Protein AF-A0A1M6VX09-F1 (afdb_monomer)

Radius of gyration: 24.77 Å; Cα contacts (8 Å, |Δi|>4): 286; chains: 1; bounding box: 46×86×41 Å

Sequence (202 aa):
MKVKVIDSNLKDFGLEFKVRRMNYDQVIVRYPEGDGLFTFTTHQVELISEGEVDEILIKYPCLLKIKIHRGVSVFFYKAFLENLHTIMDDEELSDINLLKDVYKEVNKKGLWEKNMILVINEKYPLVINATGIKFRKSNYEFDSKVIEPEEFKELCEFEMKKIKEQIEHKNILLERYELALNEIEEKENEDEGIKSARVNEV

Organism: NCBI:txid1121302

Mean predicted aligned error: 7.39 Å

Foldseek 3Di:
DKKAFCPPVDPRHRHIFDFPDDALFWTWGQDPDDPRIDIDTPVRIDQDDPDDLSVLCNQAVQLSNADDDAQRDSLVSVVVVVVVCVVVVNDDFDHKAWPDWDKDQPDPQQKIWIWTFIDTPVHFTKTWIWIDGGNDSDDIDIDMDGDDPVRSVVVVVVVVVVVVVVVVVVVVVVVVVVVVVVVVVVVVVVVVVVVVVVVVPD

Nearest PDB structures (foldseek):
  4j8t-assembly5_C-3  TM=6.443E-01  e=1.507E+00  Pseudomonas aeruginosa PAO1
  2lnj-assembly1_A  TM=4.599E-01  e=6.110E-01  Synechocystis sp. PCC 6803
  4rth-assembly1_A  TM=4.089E-01  e=4.608E-01  Zea mays
  2eoc-assembly1_A  TM=5.188E-01  e=4.162E+00  Homo sapiens

Solvent-accessible surface area (backbone atoms only — not comparable to full-atom values): 11302 Å² total; per-residue (Å²): 77,36,34,31,29,67,38,78,89,44,95,55,45,73,42,73,36,48,57,72,48,69,48,63,60,36,37,32,26,52,40,97,67,83,95,35,64,46,77,43,47,48,90,38,40,44,80,41,66,73,48,72,70,37,48,51,45,69,75,36,44,50,61,37,70,58,82,80,53,95,46,56,40,76,48,51,57,56,57,49,49,56,54,47,27,66,75,52,74,67,50,83,83,76,43,59,52,76,77,41,82,47,78,44,77,76,46,97,85,36,36,32,41,33,44,34,34,34,28,39,64,89,72,47,41,35,43,35,42,36,36,36,43,52,77,36,74,62,71,71,47,76,55,72,43,82,49,55,71,67,64,46,49,56,52,49,56,52,53,53,50,53,51,51,54,51,50,53,56,50,51,58,52,48,55,52,50,53,51,55,49,51,59,48,53,53,50,52,54,51,54,50,51,57,54,58,56,64,67,76,77,118

Secondary structure (DSSP, 8-state):
-EEEE--TTSTTTT-EEEEEEE-SSEEEEE-SSTTSEEEEEGGGEEEE-SSHHHHHHHH-GGGGGSPPPTT--THHHHHHHHHHHHHTTTPPP--EEEEEEEEEE-STT-EEEEEEEEEETTTEEEEEEEEEETT-SS--EEEEEEPPHHHHHHHHHHHHHHHHHHHHHHHHHHHHHHHHHHHHHHHHHHHHHHHHHHHTT-

Structure (mmCIF, N/CA/C/O backbone):
data_AF-A0A1M6VX09-F1
#
_entry.id   AF-A0A1M6VX09-F1
#
loop_
_atom_site.group_PDB
_atom_site.id
_atom_site.type_symbol
_atom_site.label_atom_id
_atom_site.label_alt_id
_atom_site.label_comp_id
_atom_site.label_asym_id
_atom_site.label_entity_id
_atom_site.label_seq_id
_atom_site.pdbx_PDB_ins_code
_atom_site.Cartn_x
_atom_site.Cartn_y
_atom_site.Cartn_z
_atom_site.occupancy
_atom_site.B_iso_or_equiv
_atom_site.auth_seq_id
_atom_site.auth_comp_id
_atom_site.auth_asym_id
_atom_site.auth_atom_id
_atom_site.pdbx_PDB_model_num
ATOM 1 N N . MET A 1 1 ? -10.594 -3.026 15.231 1.00 92.75 1 MET A N 1
ATOM 2 C CA . MET A 1 1 ? -11.599 -3.169 14.169 1.00 92.75 1 MET A CA 1
ATOM 3 C C . MET A 1 1 ? -12.256 -4.541 14.211 1.00 92.75 1 MET A C 1
ATOM 5 O O . MET A 1 1 ? -11.574 -5.565 14.352 1.00 92.75 1 MET A O 1
ATOM 9 N N . LYS A 1 2 ? -13.572 -4.561 14.002 1.00 94.31 2 LYS A N 1
ATOM 10 C CA . LYS A 1 2 ? -14.359 -5.759 13.685 1.00 94.31 2 LYS A CA 1
ATOM 11 C C . LYS A 1 2 ? -14.915 -5.665 12.269 1.00 94.31 2 LYS A C 1
ATOM 13 O O . LYS A 1 2 ? -14.903 -4.595 11.670 1.00 94.31 2 LYS A O 1
ATOM 18 N N . VAL A 1 3 ? -15.429 -6.776 11.765 1.00 95.06 3 VAL A N 1
ATOM 19 C CA . VAL A 1 3 ? -16.272 -6.785 10.570 1.00 95.06 3 VAL A CA 1
ATOM 20 C C . VAL A 1 3 ? -17.581 -7.479 10.826 1.00 95.06 3 VAL A C 1
ATOM 22 O O . VAL A 1 3 ? -17.614 -8.437 11.594 1.00 95.06 3 VAL A O 1
ATOM 25 N N . LYS A 1 4 ? -18.619 -7.025 10.134 1.00 96.12 4 LYS A N 1
ATOM 26 C CA . LYS A 1 4 ? -19.913 -7.683 10.036 1.00 96.12 4 LYS A CA 1
ATOM 27 C C . LYS A 1 4 ? -20.109 -8.196 8.618 1.00 96.12 4 LYS A C 1
ATOM 29 O O . LYS A 1 4 ? -19.890 -7.454 7.667 1.00 96.12 4 LYS A O 1
ATOM 34 N N . VAL A 1 5 ? -20.518 -9.448 8.460 1.00 95.94 5 VAL A N 1
ATOM 35 C CA . VAL A 1 5 ? -20.814 -10.008 7.134 1.00 95.94 5 VAL A CA 1
ATOM 36 C C . VAL A 1 5 ? -22.158 -9.474 6.645 1.00 95.94 5 VAL A C 1
ATOM 38 O O . VAL A 1 5 ? -23.168 -9.612 7.339 1.00 95.94 5 VAL A O 1
ATOM 41 N N . ILE A 1 6 ? -22.171 -8.871 5.455 1.00 96.81 6 ILE A N 1
ATOM 42 C CA . ILE A 1 6 ? -23.363 -8.247 4.854 1.00 96.81 6 ILE A CA 1
ATOM 43 C C . ILE A 1 6 ? -23.873 -8.980 3.608 1.00 96.81 6 ILE A C 1
ATOM 45 O O . ILE A 1 6 ? -24.986 -8.712 3.163 1.00 96.81 6 ILE A O 1
ATOM 49 N N . ASP A 1 7 ? -23.101 -9.915 3.055 1.00 94.25 7 ASP A N 1
ATOM 50 C CA . ASP A 1 7 ? -23.552 -10.752 1.941 1.00 94.25 7 ASP A CA 1
ATOM 51 C C . ASP A 1 7 ? -24.500 -11.846 2.451 1.00 94.25 7 ASP A C 1
ATOM 53 O O . ASP A 1 7 ? -24.092 -12.764 3.167 1.00 94.25 7 ASP A O 1
ATOM 57 N N . SER A 1 8 ? -25.779 -11.737 2.086 1.00 92.69 8 SER A N 1
ATOM 58 C CA . SER A 1 8 ? -26.839 -12.665 2.496 1.00 92.69 8 SER A CA 1
ATOM 59 C C . SER A 1 8 ? -26.709 -14.062 1.892 1.00 92.69 8 SER A C 1
ATOM 61 O O . SER A 1 8 ? -27.368 -14.986 2.366 1.00 92.69 8 SER A O 1
ATOM 63 N N . ASN A 1 9 ? -25.854 -14.239 0.881 1.00 93.94 9 ASN A N 1
ATOM 64 C CA . ASN A 1 9 ? -25.567 -15.549 0.299 1.00 93.94 9 ASN A CA 1
ATOM 65 C C . ASN A 1 9 ? -24.534 -16.341 1.115 1.00 93.94 9 ASN A C 1
ATOM 67 O O . ASN A 1 9 ? -24.336 -17.531 0.868 1.00 93.94 9 ASN A O 1
ATOM 71 N N . LEU A 1 10 ? -23.862 -15.702 2.078 1.00 90.62 10 LEU A N 1
ATOM 72 C CA . LEU A 1 10 ? -22.886 -16.358 2.939 1.00 90.62 10 LEU A CA 1
ATOM 73 C C . LEU A 1 10 ? -23.559 -16.943 4.181 1.00 90.62 10 LEU A C 1
ATOM 75 O O . LEU A 1 10 ? -24.427 -16.327 4.797 1.00 90.62 10 LEU A O 1
ATOM 79 N N . LYS A 1 11 ? -23.087 -18.121 4.606 1.00 89.19 11 LYS A N 1
ATOM 80 C CA . LYS A 1 11 ? -23.536 -18.787 5.843 1.00 89.19 11 LYS A CA 1
ATOM 81 C C . LYS A 1 11 ? -23.395 -17.885 7.074 1.00 89.19 11 LYS A C 1
ATOM 83 O O . LYS A 1 11 ? -24.170 -17.995 8.018 1.00 89.19 11 LYS A O 1
ATOM 88 N N . ASP A 1 12 ? -22.405 -17.004 7.044 1.00 90.69 12 ASP A N 1
ATOM 89 C CA . ASP A 1 12 ? -22.043 -16.122 8.146 1.00 90.69 12 ASP A CA 1
ATOM 90 C C . ASP A 1 12 ? -22.786 -14.780 8.133 1.00 90.69 12 ASP A C 1
ATOM 92 O O . ASP A 1 12 ? -22.411 -13.880 8.882 1.00 90.69 12 ASP A O 1
ATOM 96 N N . PHE A 1 13 ? -23.815 -14.616 7.292 1.00 94.19 13 PHE A N 1
ATOM 97 C CA . PHE A 1 13 ? -24.570 -13.369 7.176 1.00 94.19 13 PHE A CA 1
ATOM 98 C C . PHE A 1 13 ? -25.025 -12.830 8.541 1.00 94.19 13 PHE A C 1
ATOM 100 O O . PHE A 1 13 ? -25.645 -13.528 9.345 1.00 94.19 13 PHE A O 1
ATOM 107 N N . GLY A 1 14 ? -24.715 -11.558 8.796 1.00 93.12 14 GLY A N 1
ATOM 108 C CA . GLY A 1 14 ? -25.036 -10.861 10.038 1.00 93.12 14 GLY A CA 1
ATOM 109 C C . GLY A 1 14 ? -24.087 -11.141 11.207 1.00 93.12 14 GLY A C 1
ATOM 110 O O . GLY A 1 14 ? -24.182 -10.434 12.211 1.00 93.12 14 GLY A O 1
ATOM 111 N N . LEU A 1 15 ? -23.169 -12.109 11.098 1.00 93.75 15 LEU A N 1
ATOM 112 C CA . LEU A 1 15 ? -22.182 -12.392 12.139 1.00 93.75 15 LEU A CA 1
ATOM 113 C C . LEU A 1 15 ? -21.055 -11.358 12.146 1.00 93.75 15 LEU A C 1
ATOM 115 O O . LEU A 1 15 ? -20.668 -10.812 11.109 1.00 93.75 15 LEU A O 1
ATOM 119 N N . GLU A 1 16 ? -20.505 -11.131 13.339 1.00 94.94 16 GLU A N 1
ATOM 120 C CA . GLU A 1 16 ? -19.363 -10.252 13.557 1.00 94.94 16 GLU A CA 1
ATOM 121 C C . GLU A 1 16 ? -18.099 -11.038 13.893 1.00 94.94 16 GLU A C 1
ATOM 123 O O . GLU A 1 16 ? -18.106 -11.941 14.732 1.00 94.94 16 GLU A O 1
ATOM 128 N N . PHE A 1 17 ? -16.978 -10.621 13.311 1.00 93.62 17 PHE A N 1
ATOM 129 C CA . PHE A 1 17 ? -15.680 -11.220 13.576 1.00 93.62 17 PHE A CA 1
ATOM 130 C C . PHE A 1 17 ? -14.612 -10.167 13.840 1.00 93.62 17 PHE A C 1
ATOM 132 O O . PHE A 1 17 ? -14.641 -9.047 13.328 1.00 93.62 17 PHE A O 1
ATOM 139 N N . LYS A 1 18 ? -13.605 -10.547 14.629 1.00 92.56 18 LYS A N 1
ATOM 140 C CA . LYS A 1 18 ? -12.442 -9.694 14.866 1.00 92.56 18 LYS A CA 1
ATOM 141 C C . LYS A 1 18 ? -11.490 -9.755 13.674 1.00 92.56 18 LYS A C 1
ATOM 143 O O . LYS A 1 18 ? -11.037 -10.843 13.301 1.00 92.56 18 LYS A O 1
ATOM 148 N N . VAL A 1 19 ? -11.126 -8.588 13.141 1.00 92.06 19 VAL A N 1
ATOM 149 C CA . VAL A 1 19 ? -10.139 -8.482 12.061 1.00 92.06 19 VAL A CA 1
ATOM 150 C C . VAL A 1 19 ? -8.780 -8.929 12.573 1.00 92.06 19 VAL A C 1
ATOM 152 O O . VAL A 1 19 ? -8.287 -8.462 13.604 1.00 92.06 19 VAL A O 1
ATOM 155 N N . ARG A 1 20 ? -8.152 -9.846 11.838 1.00 89.88 20 ARG A N 1
ATOM 156 C CA . ARG A 1 20 ? -6.775 -10.266 12.086 1.00 89.88 20 ARG A CA 1
ATOM 157 C C . ARG A 1 20 ? -5.798 -9.544 11.171 1.00 89.88 20 ARG A C 1
ATOM 159 O O . ARG A 1 20 ? -4.725 -9.160 11.640 1.00 89.88 20 ARG A O 1
ATOM 166 N N . ARG A 1 21 ? -6.147 -9.411 9.891 1.00 88.31 21 ARG A N 1
ATOM 167 C CA . ARG A 1 21 ? -5.407 -8.680 8.855 1.00 88.31 21 ARG A CA 1
ATOM 168 C C . ARG A 1 21 ? -6.395 -8.166 7.818 1.00 88.31 21 ARG A C 1
ATOM 170 O O . ARG A 1 21 ? -7.457 -8.751 7.652 1.00 88.31 21 ARG A O 1
ATOM 177 N N . MET A 1 22 ? -6.009 -7.129 7.098 1.00 90.94 22 MET A N 1
ATOM 178 C CA . MET A 1 22 ? -6.729 -6.679 5.918 1.00 90.94 22 MET A CA 1
ATOM 179 C C . MET A 1 22 ? -5.745 -6.071 4.927 1.00 90.94 22 MET A C 1
ATOM 181 O O . MET A 1 22 ? -4.662 -5.623 5.315 1.00 90.94 22 MET A O 1
ATOM 185 N N . ASN A 1 23 ? -6.129 -6.081 3.666 1.00 89.88 23 ASN A N 1
ATOM 186 C CA . ASN A 1 23 ? -5.544 -5.296 2.591 1.00 89.88 23 ASN A CA 1
ATOM 187 C C . ASN A 1 23 ? -6.702 -4.590 1.860 1.00 89.88 23 ASN A C 1
ATOM 189 O O . ASN A 1 23 ? -7.810 -4.507 2.389 1.00 89.88 23 ASN A O 1
ATOM 193 N N . TYR A 1 24 ? -6.437 -4.031 0.683 1.00 91.94 24 TYR A N 1
ATOM 194 C CA . TYR A 1 24 ? -7.426 -3.246 -0.054 1.00 91.94 24 TYR A CA 1
ATOM 195 C C . TYR A 1 24 ? -8.670 -4.047 -0.484 1.00 91.94 24 TYR A C 1
ATOM 197 O O . TYR A 1 24 ? -9.775 -3.511 -0.503 1.00 91.94 24 TYR A O 1
ATOM 205 N N . ASP A 1 25 ? -8.505 -5.327 -0.815 1.00 93.25 25 ASP A N 1
ATOM 206 C CA . ASP A 1 25 ? -9.528 -6.176 -1.431 1.00 93.25 25 ASP A CA 1
ATOM 207 C C . ASP A 1 25 ? -10.079 -7.264 -0.497 1.00 93.25 25 ASP A C 1
ATOM 209 O O . ASP A 1 25 ? -11.161 -7.806 -0.734 1.00 93.25 25 ASP A O 1
ATOM 213 N N . GLN A 1 26 ? -9.365 -7.585 0.583 1.00 94.31 26 GLN A N 1
ATOM 214 C CA . GLN A 1 26 ? -9.671 -8.707 1.462 1.00 94.31 26 GLN A CA 1
ATOM 215 C C . GLN A 1 26 ? -9.561 -8.355 2.947 1.00 94.31 26 GLN A C 1
ATOM 217 O O . GLN A 1 26 ? -8.682 -7.620 3.410 1.00 94.31 26 GLN A O 1
ATOM 222 N N . VAL A 1 27 ? -10.425 -8.992 3.735 1.00 93.38 27 VAL A N 1
ATOM 223 C CA . VAL A 1 27 ? -10.390 -8.972 5.194 1.00 93.38 27 VAL A CA 1
ATOM 224 C C . VAL A 1 27 ? -10.247 -10.392 5.714 1.00 93.38 27 VAL A C 1
ATOM 226 O O . VAL A 1 27 ? -11.066 -11.264 5.443 1.00 93.38 27 VAL A O 1
ATOM 229 N N . ILE A 1 28 ? -9.210 -10.61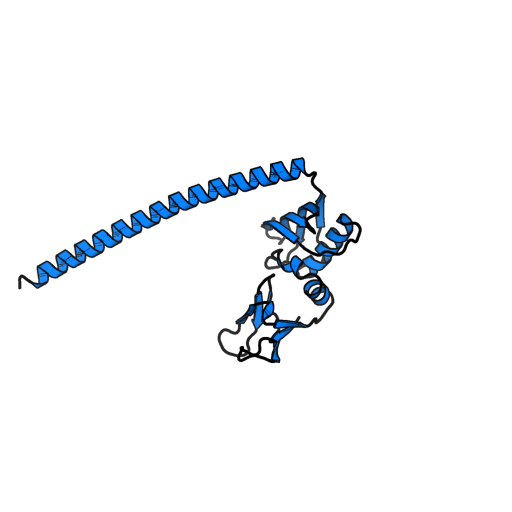3 6.515 1.00 92.19 28 ILE A N 1
ATOM 230 C CA . ILE A 1 28 ? -8.935 -11.890 7.161 1.00 92.19 28 ILE A CA 1
ATOM 231 C C . ILE A 1 28 ? -9.358 -11.782 8.618 1.00 92.19 28 ILE A C 1
ATOM 233 O O . ILE A 1 28 ? -8.808 -10.982 9.385 1.00 92.19 28 ILE A O 1
ATOM 237 N N . VAL A 1 29 ? -10.300 -12.622 9.020 1.00 92.81 29 VAL A N 1
ATOM 238 C CA . VAL A 1 29 ? -10.850 -12.655 10.374 1.00 92.81 29 VAL A CA 1
ATOM 239 C C . VAL A 1 29 ? -10.370 -13.877 11.138 1.00 92.81 29 VAL A C 1
ATOM 241 O O . VAL A 1 29 ? -9.945 -14.868 10.546 1.00 92.81 29 VAL A O 1
ATOM 244 N N . ARG A 1 30 ? -10.445 -13.822 12.472 1.00 85.00 30 ARG A N 1
ATOM 245 C CA . ARG A 1 30 ? -10.315 -15.030 13.293 1.00 85.00 30 ARG A CA 1
ATOM 246 C C . ARG A 1 30 ? -11.665 -15.741 13.347 1.00 85.00 30 ARG A C 1
ATOM 248 O O . ARG A 1 30 ? -12.601 -15.197 13.929 1.00 85.00 30 ARG A O 1
ATOM 255 N N . TYR A 1 31 ? -11.732 -16.935 12.772 1.00 83.38 31 TYR A N 1
ATOM 256 C CA . TYR A 1 31 ? -12.933 -17.763 12.786 1.00 83.38 31 TYR A CA 1
ATOM 257 C C . TYR A 1 31 ? -12.935 -18.678 14.030 1.00 83.38 31 TYR A C 1
ATOM 259 O O . TYR A 1 31 ? -11.858 -19.133 14.427 1.00 83.38 31 TYR A O 1
ATOM 267 N N . PRO A 1 32 ? -14.082 -18.914 14.694 1.00 72.81 32 PRO A N 1
ATOM 268 C CA . PRO A 1 32 ? -14.126 -19.692 15.938 1.00 72.81 32 PRO A CA 1
ATOM 269 C C . PRO A 1 32 ? -13.838 -21.192 15.768 1.00 72.81 32 PRO A C 1
ATOM 271 O O . PRO A 1 32 ? -13.356 -21.818 16.709 1.00 72.81 32 PRO A O 1
ATOM 274 N N . GLU A 1 33 ? -14.121 -21.762 14.593 1.00 69.31 33 GLU A N 1
ATOM 275 C CA . GLU A 1 33 ? -14.019 -23.202 14.308 1.00 69.31 33 GLU A CA 1
ATOM 276 C C . GLU A 1 33 ? -12.955 -23.502 13.226 1.00 69.31 33 GLU A C 1
ATOM 278 O O . GLU A 1 33 ? -12.789 -22.730 12.281 1.00 69.31 33 GLU A O 1
ATOM 283 N N . GLY A 1 34 ? -12.235 -24.628 13.343 1.00 65.00 34 GLY A N 1
ATOM 284 C CA . GLY A 1 34 ? -11.248 -25.099 12.349 1.00 65.00 34 GLY A CA 1
ATOM 285 C C . GLY A 1 34 ? -9.898 -24.364 12.366 1.00 65.00 34 GLY A C 1
ATOM 286 O O . GLY A 1 34 ? -9.432 -23.943 13.425 1.00 65.00 34 GLY A O 1
ATOM 287 N N . ASP A 1 35 ? -9.272 -24.190 11.192 1.00 62.44 35 ASP A N 1
ATOM 288 C CA . ASP A 1 35 ? -7.944 -23.558 10.995 1.00 62.44 35 ASP A CA 1
ATOM 289 C C . ASP A 1 35 ? -7.858 -22.099 11.502 1.00 62.44 35 ASP A C 1
ATOM 291 O O . ASP A 1 35 ? -6.794 -21.470 11.508 1.00 62.44 35 ASP A O 1
ATOM 295 N N . GLY A 1 36 ? -8.982 -21.548 11.966 1.00 78.94 36 GLY A N 1
ATOM 296 C CA . GLY A 1 36 ? -9.044 -20.344 12.783 1.00 78.94 36 GLY A CA 1
ATOM 297 C C . GLY A 1 36 ? -8.921 -19.038 12.006 1.00 78.94 36 GLY A C 1
ATOM 298 O O . GLY A 1 36 ? -8.937 -17.971 12.625 1.00 78.94 36 GLY A O 1
ATOM 299 N N . LEU A 1 37 ? -8.807 -19.084 10.674 1.00 86.81 37 LEU A N 1
ATOM 300 C CA . LEU A 1 37 ? -8.772 -17.918 9.792 1.00 86.81 37 LEU A CA 1
ATOM 301 C C . LEU A 1 37 ? -9.734 -18.099 8.618 1.00 86.81 37 LEU A C 1
ATOM 303 O O . LEU A 1 37 ? -9.741 -19.145 7.979 1.00 86.81 37 LEU A O 1
ATOM 307 N N . PHE A 1 38 ? -10.499 -17.054 8.317 1.00 89.88 38 PHE A N 1
ATOM 308 C CA . PHE A 1 38 ? -11.361 -16.995 7.138 1.00 89.88 38 PHE A CA 1
ATOM 309 C C . PHE A 1 38 ? -11.145 -15.666 6.415 1.00 89.88 38 PHE A C 1
ATOM 311 O O . PHE A 1 38 ? -10.888 -14.648 7.065 1.00 89.88 38 PHE A O 1
ATOM 318 N N . THR A 1 39 ? -11.234 -15.679 5.087 1.00 92.94 39 THR A N 1
ATOM 319 C CA . THR A 1 39 ? -11.024 -14.500 4.241 1.00 92.94 39 THR A CA 1
ATOM 320 C C . THR A 1 39 ? -12.334 -14.110 3.575 1.00 92.94 39 THR A C 1
ATOM 322 O O . THR A 1 39 ? -12.912 -14.902 2.838 1.00 92.94 39 THR A O 1
ATOM 325 N N . PHE A 1 40 ? -12.768 -12.876 3.802 1.00 93.81 40 PHE A N 1
ATOM 326 C CA . PHE A 1 40 ? -13.856 -12.238 3.069 1.00 93.81 40 PHE A CA 1
ATOM 327 C C . PHE A 1 40 ? -13.285 -11.227 2.078 1.00 93.81 40 PHE A C 1
ATOM 329 O O . PHE A 1 40 ? -12.238 -10.631 2.337 1.00 93.81 40 PHE A O 1
ATOM 336 N N . THR A 1 41 ? -13.982 -10.986 0.972 1.00 94.50 41 THR A N 1
ATOM 337 C CA . THR A 1 41 ? -13.718 -9.786 0.162 1.00 94.50 41 THR A CA 1
ATOM 338 C C . THR A 1 41 ? -14.290 -8.553 0.861 1.00 94.50 41 THR A C 1
ATOM 340 O O . THR A 1 41 ? -15.258 -8.658 1.619 1.00 94.50 41 THR A O 1
ATOM 343 N N . THR A 1 42 ? -13.720 -7.372 0.623 1.00 91.25 42 THR A N 1
ATOM 344 C CA . THR A 1 42 ? -14.185 -6.124 1.258 1.00 91.25 42 THR A CA 1
ATOM 345 C C . THR A 1 42 ? -15.632 -5.773 0.913 1.00 91.25 42 THR A C 1
ATOM 347 O O . THR A 1 42 ? -16.312 -5.171 1.732 1.00 91.25 42 THR A O 1
ATOM 350 N N . HIS A 1 43 ? -16.148 -6.213 -0.238 1.00 93.19 43 HIS A N 1
ATOM 351 C CA . HIS A 1 43 ? -17.551 -6.013 -0.626 1.00 93.19 43 HIS A CA 1
ATOM 352 C C . HIS A 1 43 ? -18.548 -6.896 0.141 1.00 93.19 43 HIS A C 1
ATOM 354 O O . HIS A 1 43 ? -19.742 -6.611 0.143 1.00 93.19 43 HIS A O 1
ATOM 360 N N . GLN A 1 44 ? -18.080 -7.968 0.782 1.00 94.38 44 GLN A N 1
ATOM 361 C CA . GLN A 1 44 ? -18.928 -8.905 1.529 1.00 94.38 44 GLN A CA 1
ATOM 362 C C . GLN A 1 44 ? -19.095 -8.520 2.998 1.00 94.38 44 GLN A C 1
ATOM 364 O O . GLN A 1 44 ? -19.850 -9.172 3.728 1.00 94.38 44 GLN A O 1
ATOM 369 N N . VAL A 1 45 ? -18.380 -7.490 3.453 1.00 95.12 45 VAL A N 1
ATOM 370 C CA . VAL A 1 45 ? -18.310 -7.114 4.861 1.00 95.12 45 VAL A CA 1
ATOM 371 C C . VAL A 1 45 ? -18.442 -5.611 5.066 1.00 95.12 45 VAL A C 1
ATOM 373 O O . VAL A 1 45 ? -18.011 -4.807 4.250 1.00 95.12 45 VAL A O 1
ATOM 376 N N . GLU A 1 46 ? -18.992 -5.235 6.210 1.00 95.44 46 GLU A N 1
ATOM 377 C CA . GLU A 1 46 ? -18.986 -3.876 6.736 1.00 95.44 46 GLU A CA 1
ATOM 378 C C . GLU A 1 46 ? -17.945 -3.781 7.858 1.00 95.44 46 GLU A C 1
ATOM 380 O O . GLU A 1 46 ? -17.905 -4.622 8.761 1.00 95.44 46 GLU A O 1
ATOM 385 N N . LEU A 1 47 ? -17.073 -2.773 7.795 1.00 95.12 47 LEU A N 1
ATOM 386 C CA . LEU A 1 47 ? -16.032 -2.539 8.794 1.00 95.12 47 LEU A CA 1
ATOM 387 C C . LEU A 1 47 ? -16.592 -1.731 9.970 1.00 95.12 47 LEU A C 1
ATOM 389 O O . LEU A 1 47 ? -17.186 -0.674 9.781 1.00 95.12 47 LEU A O 1
ATOM 393 N N . ILE A 1 48 ? -16.336 -2.192 11.193 1.00 95.31 48 ILE A N 1
ATOM 394 C CA . ILE A 1 48 ? -16.758 -1.524 12.428 1.00 95.31 48 ILE A CA 1
ATOM 395 C C . ILE A 1 48 ? -15.511 -1.050 13.177 1.00 95.31 48 ILE A C 1
ATOM 397 O O . ILE A 1 48 ? -14.660 -1.855 13.586 1.00 95.31 48 ILE A O 1
ATOM 401 N N . SER A 1 49 ? -15.410 0.268 13.353 1.00 95.31 49 SER A N 1
ATOM 402 C CA . SER A 1 49 ? -14.310 0.913 14.071 1.00 95.31 49 SER A CA 1
ATOM 403 C C . SER A 1 49 ? -14.281 0.518 15.549 1.00 95.31 49 SER A C 1
ATOM 405 O O . SER A 1 49 ? -15.314 0.462 16.213 1.00 95.31 49 SER A O 1
ATOM 407 N N . GLU A 1 50 ? -13.081 0.274 16.080 1.00 93.12 50 GLU A N 1
ATOM 408 C CA . GLU A 1 50 ? -12.821 0.179 17.521 1.00 93.12 50 GLU A CA 1
ATOM 409 C C . GLU A 1 50 ? -11.821 1.260 17.993 1.00 93.12 50 GLU A C 1
ATOM 411 O O . GLU A 1 50 ? -11.314 1.186 19.114 1.00 93.12 50 GLU A O 1
ATOM 416 N N . GLY A 1 51 ? -11.507 2.255 17.153 1.00 92.75 51 GLY A N 1
ATOM 417 C CA . GLY A 1 51 ? -10.614 3.363 17.496 1.00 92.75 51 GLY A CA 1
ATOM 418 C C . GLY A 1 51 ? -10.222 4.243 16.307 1.00 92.75 51 GLY A C 1
ATOM 419 O O . GLY A 1 51 ? -10.495 3.921 15.159 1.00 92.75 51 GLY A O 1
ATOM 420 N N . GLU A 1 52 ? -9.507 5.333 16.583 1.00 92.94 52 GLU A N 1
ATOM 421 C CA . GLU A 1 52 ? -9.178 6.383 15.601 1.00 92.94 52 GLU A CA 1
ATOM 422 C C . GLU A 1 52 ? -8.518 5.860 14.311 1.00 92.94 52 GLU A C 1
ATOM 424 O O . GLU A 1 52 ? -8.885 6.252 13.208 1.00 92.94 52 GLU A O 1
ATOM 429 N N . VAL A 1 53 ? -7.550 4.942 14.419 1.00 93.19 53 VAL A N 1
ATOM 430 C CA . VAL A 1 53 ? -6.881 4.403 13.221 1.00 93.19 53 VAL A CA 1
ATOM 431 C C . VAL A 1 53 ? -7.844 3.570 12.372 1.00 93.19 53 VAL A C 1
ATOM 433 O O . VAL A 1 53 ? -7.722 3.552 11.151 1.00 93.19 53 VAL A O 1
ATOM 436 N N . ASP A 1 54 ? -8.816 2.907 12.999 1.00 94.81 54 ASP A N 1
ATOM 437 C CA . ASP A 1 54 ? -9.834 2.161 12.267 1.00 94.81 54 ASP A CA 1
ATOM 438 C C . ASP A 1 54 ? -10.753 3.124 11.499 1.00 94.81 54 ASP A C 1
ATOM 440 O O . ASP A 1 54 ? -11.068 2.856 10.345 1.00 94.81 54 ASP A O 1
ATOM 444 N N . GLU A 1 55 ? -11.124 4.263 12.093 1.00 95.94 55 GLU A N 1
ATOM 445 C CA . GLU A 1 55 ? -11.917 5.311 11.427 1.00 95.94 55 GLU A CA 1
ATOM 446 C C . GLU A 1 55 ? -11.198 5.858 10.192 1.00 95.94 55 GLU A C 1
ATOM 448 O O . GLU A 1 55 ? -11.807 5.981 9.130 1.00 95.94 55 GLU A O 1
ATOM 453 N N . ILE A 1 56 ? -9.889 6.106 10.305 1.00 96.00 56 ILE A N 1
ATOM 454 C CA . ILE A 1 56 ? -9.047 6.528 9.179 1.00 96.00 56 ILE A CA 1
ATOM 455 C C . ILE A 1 56 ? -9.078 5.487 8.059 1.00 96.00 56 ILE A C 1
ATOM 457 O O . ILE A 1 56 ? -9.255 5.844 6.900 1.00 96.00 56 ILE A O 1
ATOM 461 N N . LEU A 1 57 ? -8.924 4.203 8.385 1.00 95.12 57 LEU A N 1
ATOM 462 C CA . LEU A 1 57 ? -8.897 3.133 7.385 1.00 95.12 57 LEU A CA 1
ATOM 463 C C . LEU A 1 57 ? -10.253 2.886 6.724 1.00 95.12 57 LEU A C 1
ATOM 465 O O . LEU A 1 57 ? -10.298 2.527 5.551 1.00 95.12 57 LEU A O 1
ATOM 469 N N . ILE A 1 58 ? -11.344 3.080 7.465 1.00 94.56 58 ILE A N 1
ATOM 470 C CA . ILE A 1 58 ? -12.706 2.998 6.931 1.00 94.56 58 ILE A CA 1
ATOM 471 C C . ILE A 1 58 ? -12.980 4.186 6.007 1.00 94.56 58 ILE A C 1
ATOM 473 O O . ILE A 1 58 ? -13.556 4.000 4.938 1.00 94.56 58 ILE A O 1
ATOM 477 N N . LYS A 1 59 ? -12.545 5.393 6.394 1.00 95.81 59 LYS A N 1
ATOM 478 C CA . LYS A 1 59 ? -12.718 6.609 5.590 1.00 95.81 59 LYS A CA 1
ATOM 479 C C . LYS A 1 59 ? -11.842 6.603 4.333 1.00 95.81 59 LYS A C 1
ATOM 481 O O . LYS A 1 59 ? -12.306 6.995 3.268 1.00 95.81 59 LYS A O 1
ATOM 486 N N . TYR A 1 60 ? -10.601 6.135 4.449 1.00 96.19 60 TYR A N 1
ATOM 487 C CA . TYR A 1 60 ? -9.593 6.152 3.388 1.00 96.19 60 TYR A CA 1
ATOM 488 C C . TYR A 1 60 ? -9.078 4.737 3.086 1.00 96.19 60 TYR A C 1
ATOM 490 O O . TYR A 1 60 ? -7.906 4.425 3.335 1.00 96.19 60 TYR A O 1
ATOM 498 N N . PRO A 1 61 ? -9.920 3.853 2.519 1.00 94.12 61 PRO A N 1
ATOM 499 C CA . PRO A 1 61 ? -9.538 2.469 2.254 1.00 94.12 61 PRO A CA 1
ATOM 500 C C . PRO A 1 61 ? -8.375 2.361 1.261 1.00 94.12 61 PRO A C 1
ATOM 502 O O . PRO A 1 61 ? -7.614 1.398 1.317 1.00 94.12 61 PRO A O 1
ATOM 505 N N . CYS A 1 62 ? -8.169 3.360 0.393 1.00 95.38 62 CYS A N 1
ATOM 506 C CA . CYS A 1 62 ? -7.036 3.427 -0.536 1.00 95.38 62 CYS A CA 1
ATOM 507 C C . CYS A 1 62 ? -5.663 3.351 0.161 1.00 95.38 62 CYS A C 1
ATOM 509 O O . CYS A 1 62 ? -4.717 2.840 -0.438 1.00 95.38 62 CYS A O 1
ATOM 511 N N . LEU A 1 63 ? -5.554 3.735 1.442 1.00 96.69 63 LEU A N 1
ATOM 512 C CA . LEU A 1 63 ? -4.339 3.550 2.246 1.00 96.69 63 LEU A CA 1
ATOM 513 C C . LEU A 1 63 ? -3.924 2.073 2.338 1.00 96.69 63 LEU A C 1
ATOM 515 O O . LEU A 1 63 ? -2.733 1.762 2.343 1.00 96.69 63 LEU A O 1
ATOM 519 N N . LEU A 1 64 ? -4.888 1.145 2.335 1.00 95.00 64 LEU A N 1
ATOM 520 C CA . LEU A 1 64 ? -4.640 -0.298 2.413 1.00 95.00 64 LEU A CA 1
ATOM 521 C C . LEU A 1 64 ? -3.974 -0.878 1.156 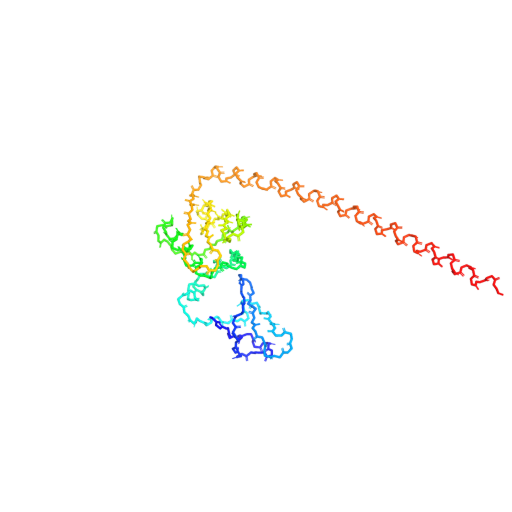1.00 95.00 64 LEU A C 1
ATOM 523 O O . LEU A 1 64 ? -3.515 -2.023 1.194 1.00 95.00 64 LEU A O 1
ATOM 527 N N . LYS A 1 65 ? -3.868 -0.104 0.063 1.00 95.44 65 LYS A N 1
ATOM 528 C CA . LYS A 1 65 ? -3.027 -0.457 -1.094 1.00 95.44 65 LYS A CA 1
ATOM 529 C C . LYS A 1 65 ? -1.546 -0.523 -0.704 1.00 95.44 65 LYS A C 1
ATOM 531 O O . LYS A 1 65 ? -0.790 -1.300 -1.281 1.00 95.44 65 LYS A O 1
ATOM 536 N N . ILE A 1 66 ? -1.130 0.247 0.305 1.00 95.56 66 ILE A N 1
ATOM 537 C CA . ILE A 1 66 ? 0.242 0.255 0.818 1.00 95.56 66 ILE A CA 1
ATOM 538 C C . ILE A 1 66 ? 0.418 -0.875 1.827 1.00 95.56 66 ILE A C 1
ATOM 540 O O . ILE A 1 66 ? -0.254 -0.930 2.859 1.00 95.56 66 ILE A O 1
ATOM 544 N N . LYS A 1 67 ? 1.385 -1.762 1.582 1.00 92.81 67 LYS A N 1
ATOM 545 C CA . LYS A 1 67 ? 1.596 -2.939 2.426 1.00 92.81 67 LYS A CA 1
ATOM 546 C C . LYS A 1 67 ? 2.353 -2.602 3.711 1.00 92.81 67 LYS A C 1
ATOM 548 O O . LYS A 1 67 ? 3.541 -2.252 3.688 1.00 92.81 67 LYS A O 1
ATOM 553 N N . ILE A 1 68 ? 1.719 -2.838 4.857 1.00 91.12 68 ILE A N 1
ATOM 554 C CA . ILE A 1 68 ? 2.397 -2.833 6.159 1.00 91.12 68 ILE A CA 1
ATOM 555 C C . ILE A 1 68 ? 3.138 -4.157 6.368 1.00 91.12 68 ILE A C 1
ATOM 557 O O . ILE A 1 68 ? 2.567 -5.248 6.320 1.00 91.12 68 ILE A O 1
ATOM 561 N N . HIS A 1 69 ? 4.443 -4.061 6.620 1.00 91.50 69 HIS A N 1
ATOM 562 C CA . HIS A 1 69 ? 5.292 -5.216 6.897 1.00 91.50 69 HIS A CA 1
ATOM 563 C C . HIS A 1 69 ? 5.221 -5.617 8.373 1.00 91.50 69 HIS A C 1
ATOM 565 O O . HIS A 1 69 ? 4.917 -4.811 9.253 1.00 91.50 69 HIS A O 1
ATOM 571 N N . ARG A 1 70 ? 5.518 -6.889 8.673 1.00 88.50 70 ARG A N 1
ATOM 572 C CA . ARG A 1 70 ? 5.471 -7.404 10.048 1.00 88.50 70 ARG A CA 1
ATOM 573 C C . ARG A 1 70 ? 6.364 -6.568 10.969 1.00 88.50 70 ARG A C 1
ATOM 575 O O . ARG A 1 70 ? 7.567 -6.454 10.750 1.00 88.50 70 ARG A O 1
ATOM 582 N N . GLY A 1 71 ? 5.767 -6.070 12.047 1.00 88.38 71 GLY A N 1
ATOM 583 C CA . GLY A 1 71 ? 6.438 -5.223 13.029 1.00 88.38 71 GLY A CA 1
ATOM 584 C C . GLY A 1 71 ? 6.250 -3.729 12.779 1.00 88.38 71 GLY A C 1
ATOM 585 O O . GLY A 1 71 ? 6.524 -2.956 13.684 1.00 88.38 71 GLY A O 1
ATOM 586 N N . VAL A 1 72 ? 5.728 -3.303 11.632 1.00 92.56 72 VAL A N 1
ATOM 587 C CA . VAL A 1 72 ? 5.269 -1.921 11.443 1.00 92.56 72 VAL A CA 1
ATOM 588 C C . VAL A 1 72 ? 3.856 -1.792 12.027 1.00 92.56 72 VAL A C 1
ATOM 590 O O . VAL A 1 72 ? 3.027 -2.688 11.860 1.00 92.56 72 VAL A O 1
ATOM 593 N N . SER A 1 73 ? 3.602 -0.727 12.790 1.00 92.50 73 SER A N 1
ATOM 594 C CA . SER A 1 73 ? 2.301 -0.499 13.430 1.00 92.50 73 SER A CA 1
ATOM 595 C C . SER A 1 73 ? 1.285 0.029 12.421 1.00 92.50 73 SER A C 1
ATOM 597 O O . SER A 1 73 ? 1.649 0.770 11.515 1.00 92.50 73 SER A O 1
ATOM 599 N N . VAL A 1 74 ? -0.001 -0.256 12.639 1.00 91.81 74 VAL A N 1
ATOM 600 C CA . VAL A 1 74 ? -1.107 0.316 11.845 1.00 91.81 74 VAL A CA 1
ATOM 601 C C . VAL A 1 74 ? -1.160 1.850 11.926 1.00 91.81 74 VAL A C 1
ATOM 603 O O . VAL A 1 74 ? -1.604 2.507 10.993 1.00 91.81 74 VAL A O 1
ATOM 606 N N . PHE A 1 75 ? -0.603 2.428 12.997 1.00 94.38 75 PHE A N 1
ATOM 607 C CA . PHE A 1 75 ? -0.415 3.875 13.156 1.00 94.38 75 PHE A CA 1
ATOM 608 C C . PHE A 1 75 ? 0.455 4.508 12.058 1.00 94.38 75 PHE A C 1
ATOM 610 O O . PHE A 1 75 ? 0.406 5.722 11.886 1.00 94.38 75 PHE A O 1
ATOM 617 N N . PHE A 1 76 ? 1.205 3.707 11.292 1.00 96.06 76 PHE A N 1
ATOM 618 C CA . PHE A 1 76 ? 1.871 4.170 10.077 1.00 96.06 76 PHE A CA 1
ATOM 619 C C . PHE A 1 76 ? 0.894 4.865 9.124 1.00 96.06 76 PHE A C 1
ATOM 621 O O . PHE A 1 76 ? 1.228 5.917 8.601 1.00 96.06 76 PHE A O 1
ATOM 628 N N . TYR A 1 77 ? -0.319 4.331 8.941 1.00 96.31 77 TYR A N 1
ATOM 629 C CA . TYR A 1 77 ? -1.302 4.925 8.032 1.00 96.31 77 TYR A CA 1
ATOM 630 C C . TYR A 1 77 ? -1.764 6.308 8.476 1.00 96.31 77 TYR A C 1
ATOM 632 O O . TYR A 1 77 ? -1.945 7.177 7.634 1.00 96.31 77 TYR A O 1
ATOM 640 N N . LYS A 1 78 ? -1.897 6.526 9.789 1.00 96.00 78 LYS A N 1
ATOM 641 C CA . LYS A 1 78 ? -2.213 7.847 10.336 1.00 96.00 78 LYS A CA 1
ATOM 642 C C . LYS A 1 78 ? -1.098 8.846 10.015 1.00 96.00 78 LYS A C 1
ATOM 644 O O . LYS A 1 78 ? -1.364 9.873 9.410 1.00 96.00 78 LYS A O 1
ATOM 649 N N . ALA A 1 79 ? 0.147 8.502 10.346 1.00 96.44 79 ALA A N 1
ATOM 650 C CA . ALA A 1 79 ? 1.290 9.379 10.091 1.00 96.44 79 ALA A CA 1
ATOM 651 C C . ALA A 1 79 ? 1.527 9.614 8.585 1.00 96.44 79 ALA A C 1
ATOM 653 O O . ALA A 1 79 ? 1.916 10.701 8.172 1.00 96.44 79 ALA A O 1
ATOM 654 N N . PHE A 1 80 ? 1.260 8.601 7.758 1.00 97.38 80 PHE A N 1
ATOM 655 C CA . PHE A 1 80 ? 1.336 8.710 6.307 1.00 97.38 80 PHE A CA 1
ATOM 656 C C . PHE A 1 80 ? 0.246 9.635 5.749 1.00 97.38 80 PHE A C 1
ATOM 658 O O . PHE A 1 80 ? 0.547 10.484 4.922 1.00 97.38 80 PHE A O 1
ATOM 665 N N . LEU A 1 81 ? -0.996 9.529 6.233 1.00 97.25 81 LEU A N 1
ATOM 666 C CA . LEU A 1 81 ? -2.078 10.436 5.847 1.00 97.25 81 LEU A CA 1
ATOM 667 C C . LEU A 1 81 ? -1.770 11.889 6.232 1.00 97.25 81 LEU A C 1
ATOM 669 O O . LEU A 1 81 ? -1.960 12.780 5.415 1.00 97.25 81 LEU A O 1
ATOM 673 N N . GLU A 1 82 ? -1.254 12.127 7.441 1.00 95.88 82 GLU A N 1
ATOM 674 C CA . GLU A 1 82 ? -0.828 13.462 7.895 1.00 95.88 82 GLU A CA 1
ATOM 675 C C . GLU A 1 82 ? 0.263 14.052 6.981 1.00 95.88 82 GLU A C 1
ATOM 677 O O . GLU A 1 82 ? 0.205 15.223 6.597 1.00 95.88 82 GLU A O 1
ATOM 682 N N . ASN A 1 83 ? 1.233 13.227 6.571 1.00 96.88 83 ASN A N 1
ATOM 683 C CA . ASN A 1 83 ? 2.244 13.620 5.592 1.00 96.88 83 ASN A CA 1
ATOM 684 C C . ASN A 1 83 ? 1.625 13.949 4.220 1.00 96.88 83 ASN A C 1
ATOM 686 O O . ASN A 1 83 ? 1.973 14.973 3.639 1.00 96.88 83 ASN A O 1
ATOM 690 N N . LEU A 1 84 ? 0.681 13.141 3.728 1.00 96.94 84 LEU A N 1
ATOM 691 C CA . LEU A 1 84 ? 0.002 13.405 2.458 1.00 96.94 84 LEU A CA 1
ATOM 692 C C . LEU A 1 84 ? -0.844 14.681 2.496 1.00 96.94 84 LEU A C 1
ATOM 694 O O . LEU A 1 84 ? -0.768 15.462 1.555 1.00 96.94 84 LEU A O 1
ATOM 698 N N . HIS A 1 85 ? -1.605 14.933 3.563 1.00 95.81 85 HIS A N 1
ATOM 699 C CA . HIS A 1 85 ? -2.370 16.178 3.701 1.00 95.81 85 HIS A CA 1
ATOM 700 C C . HIS A 1 85 ? -1.459 17.409 3.669 1.00 95.81 85 HIS A C 1
ATOM 702 O O . HIS A 1 85 ? -1.804 18.400 3.040 1.00 95.81 85 HIS A O 1
ATOM 708 N N . THR A 1 86 ? -0.253 17.318 4.241 1.00 95.50 86 THR A N 1
ATOM 709 C CA . THR A 1 86 ? 0.744 18.398 4.144 1.00 95.50 86 THR A CA 1
ATOM 710 C C . THR A 1 86 ? 1.167 18.665 2.693 1.00 95.50 86 THR A C 1
ATOM 712 O O . THR A 1 86 ? 1.416 19.806 2.327 1.00 95.50 86 THR A O 1
ATOM 715 N N . ILE A 1 87 ? 1.268 17.624 1.862 1.00 94.81 87 ILE A N 1
ATOM 716 C CA . ILE A 1 87 ? 1.686 17.731 0.453 1.00 94.81 87 ILE A CA 1
ATOM 717 C C . ILE A 1 87 ? 0.538 18.203 -0.446 1.00 94.81 87 ILE A C 1
ATOM 719 O O . ILE A 1 87 ? 0.770 18.899 -1.429 1.00 94.81 87 ILE A O 1
ATOM 723 N N . MET A 1 88 ? -0.690 17.795 -0.130 1.00 94.62 88 MET A N 1
ATOM 724 C CA . MET A 1 88 ? -1.893 18.111 -0.902 1.00 94.62 88 MET A CA 1
ATOM 725 C C . MET A 1 88 ? -2.602 19.389 -0.431 1.00 94.62 88 MET A C 1
ATOM 727 O O . MET A 1 88 ? -3.742 19.614 -0.830 1.00 94.62 88 MET A O 1
ATOM 731 N N . ASP A 1 89 ? -1.982 20.183 0.447 1.00 93.12 89 ASP A N 1
ATOM 732 C CA . ASP A 1 89 ? -2.589 21.372 1.063 1.00 93.12 89 ASP A CA 1
ATOM 733 C C . ASP A 1 89 ? -3.979 21.088 1.680 1.00 93.12 89 ASP A C 1
ATOM 735 O O . ASP A 1 89 ? -4.957 21.793 1.428 1.00 93.12 89 ASP A O 1
ATOM 739 N N . ASP A 1 90 ? -4.069 20.016 2.473 1.00 92.19 90 ASP A N 1
ATOM 740 C CA . ASP A 1 90 ? -5.284 19.519 3.137 1.00 92.19 90 ASP A CA 1
ATOM 741 C C . ASP A 1 90 ? -6.441 19.107 2.187 1.00 92.19 90 ASP A C 1
ATOM 743 O O . ASP A 1 90 ? -7.583 18.949 2.632 1.00 92.19 90 ASP A O 1
ATOM 747 N N . GLU A 1 91 ? -6.179 18.869 0.889 1.00 94.31 91 GLU A N 1
ATOM 748 C CA . GLU A 1 91 ? -7.154 18.231 -0.016 1.00 94.31 91 GLU A CA 1
ATOM 749 C C . GLU A 1 91 ? -7.535 16.824 0.492 1.00 94.31 91 GLU A C 1
ATOM 751 O O . GLU A 1 91 ? -6.716 16.078 1.037 1.00 94.31 91 GLU A O 1
ATOM 756 N N . GLU A 1 92 ? -8.798 16.428 0.302 1.00 94.81 92 GLU A N 1
ATOM 757 C CA . GLU A 1 92 ? -9.259 15.097 0.695 1.00 94.81 92 GLU A CA 1
ATOM 758 C C . GLU A 1 92 ? -8.616 14.000 -0.168 1.00 94.81 92 GLU A C 1
ATOM 760 O O . GLU A 1 92 ? -8.693 14.007 -1.399 1.00 94.81 92 GLU A O 1
ATOM 765 N N . LEU A 1 93 ? -8.008 13.010 0.490 1.00 96.81 93 LEU A N 1
ATOM 766 C CA . LEU A 1 93 ? -7.482 11.821 -0.172 1.00 96.81 93 LEU A CA 1
ATOM 767 C C . LEU A 1 93 ? -8.628 10.982 -0.761 1.00 96.81 93 LEU A C 1
ATOM 769 O O . LEU A 1 93 ? -9.447 10.444 -0.016 1.00 96.81 93 LEU A O 1
ATOM 773 N N . SER A 1 94 ? -8.652 10.816 -2.084 1.00 95.06 94 SER A N 1
ATOM 774 C CA . SER A 1 94 ? -9.641 9.996 -2.791 1.00 95.06 94 SER A CA 1
ATOM 775 C C . SER A 1 94 ? -9.040 8.692 -3.310 1.00 95.06 94 SER A C 1
ATOM 777 O O . SER A 1 94 ? -9.628 7.628 -3.108 1.00 95.06 94 SER A O 1
ATOM 779 N N . ASP A 1 95 ? -7.842 8.736 -3.902 1.00 96.06 95 ASP A N 1
ATOM 780 C CA . ASP A 1 95 ? -7.181 7.542 -4.429 1.00 96.06 95 ASP A CA 1
ATOM 781 C C . ASP A 1 95 ? -5.650 7.570 -4.325 1.00 96.06 95 ASP A C 1
ATOM 783 O O . ASP A 1 95 ? -5.006 8.619 -4.317 1.00 96.06 95 ASP A O 1
ATOM 787 N N . ILE A 1 96 ? -5.069 6.369 -4.279 1.00 97.50 96 ILE A N 1
ATOM 788 C CA . ILE A 1 96 ? -3.628 6.128 -4.362 1.00 97.50 96 ILE A CA 1
ATOM 789 C C . ILE A 1 96 ? -3.368 5.153 -5.510 1.00 97.50 96 ILE A C 1
ATOM 791 O O . ILE A 1 96 ? -3.724 3.973 -5.427 1.00 97.50 96 ILE A O 1
ATOM 795 N N . ASN A 1 97 ? -2.670 5.606 -6.546 1.00 97.00 97 ASN A N 1
ATOM 796 C CA . ASN A 1 97 ? -2.095 4.732 -7.560 1.00 97.00 97 ASN A CA 1
ATOM 797 C C . ASN A 1 97 ? -0.661 4.360 -7.155 1.00 97.00 97 ASN A C 1
ATOM 799 O O . ASN A 1 97 ? 0.279 5.115 -7.395 1.00 97.00 97 ASN A O 1
ATOM 803 N N . LEU A 1 98 ? -0.500 3.219 -6.482 1.00 96.75 98 LEU A N 1
ATOM 804 C CA . LEU A 1 98 ? 0.789 2.744 -5.974 1.00 96.75 98 LEU A CA 1
ATOM 805 C C . LEU A 1 98 ? 1.557 1.987 -7.065 1.00 96.75 98 LEU A C 1
ATOM 807 O O . LEU A 1 98 ? 1.203 0.863 -7.411 1.00 96.75 98 LEU A O 1
ATOM 811 N N . LEU A 1 99 ? 2.637 2.584 -7.569 1.00 95.94 99 LEU A N 1
ATOM 812 C CA . LEU A 1 99 ? 3.452 2.024 -8.653 1.00 95.94 99 LEU A CA 1
ATOM 813 C C . LEU A 1 99 ? 4.607 1.166 -8.135 1.00 95.94 99 LEU A C 1
ATOM 815 O O . LEU A 1 99 ? 4.988 0.173 -8.752 1.00 95.94 99 LEU A O 1
ATOM 819 N N . LYS A 1 100 ? 5.185 1.553 -6.997 1.00 95.44 100 LYS A N 1
ATOM 820 C CA . LYS A 1 100 ? 6.309 0.851 -6.378 1.00 95.44 100 LYS A CA 1
ATOM 821 C C . LYS A 1 100 ? 6.181 0.901 -4.869 1.00 95.44 100 LYS A C 1
ATOM 823 O O . LYS A 1 100 ? 5.906 1.952 -4.302 1.00 95.44 100 LYS A O 1
ATOM 828 N N . ASP A 1 101 ? 6.441 -0.234 -4.236 1.00 96.25 101 ASP A N 1
ATOM 829 C CA . ASP A 1 101 ? 6.482 -0.381 -2.786 1.00 96.25 101 ASP A CA 1
ATOM 830 C C . ASP A 1 101 ? 7.620 -1.339 -2.413 1.00 96.25 101 ASP A C 1
ATOM 832 O O . ASP A 1 101 ? 7.491 -2.561 -2.512 1.00 96.25 101 ASP A O 1
ATOM 836 N N . VAL A 1 102 ? 8.758 -0.775 -2.006 1.00 96.12 102 VAL A N 1
ATOM 837 C CA . VAL A 1 102 ? 9.948 -1.540 -1.624 1.00 96.12 102 VAL A CA 1
ATOM 838 C C . VAL A 1 102 ? 10.262 -1.305 -0.156 1.00 96.12 102 VAL A C 1
ATOM 840 O O . VAL A 1 102 ? 10.695 -0.223 0.229 1.00 96.12 102 VAL A O 1
ATOM 843 N N . TYR A 1 103 ? 10.112 -2.350 0.654 1.00 96.38 103 TYR A N 1
ATOM 844 C CA . TYR A 1 103 ? 10.501 -2.366 2.062 1.00 96.38 103 TYR A CA 1
ATOM 845 C C . TYR A 1 103 ? 11.872 -3.018 2.251 1.00 96.38 103 TYR A C 1
ATOM 847 O O . TYR A 1 103 ? 12.155 -4.077 1.687 1.00 96.38 103 TYR A O 1
ATOM 855 N N . LYS A 1 104 ? 12.693 -2.426 3.115 1.00 95.19 104 LYS A N 1
ATOM 856 C CA . LYS A 1 104 ? 14.011 -2.931 3.488 1.00 95.19 104 LYS A CA 1
ATOM 857 C C . LYS A 1 104 ? 14.210 -2.824 4.995 1.00 95.19 104 LYS A C 1
ATOM 859 O O . LYS A 1 104 ? 14.017 -1.773 5.594 1.00 95.19 104 LYS A O 1
ATOM 864 N N . GLU A 1 105 ? 14.653 -3.913 5.614 1.00 93.19 105 GLU A N 1
ATOM 865 C CA . GLU A 1 105 ? 15.178 -3.868 6.978 1.00 93.19 105 GLU A CA 1
ATOM 866 C C . GLU A 1 105 ? 16.647 -3.442 6.933 1.00 93.19 105 GLU A C 1
ATOM 868 O O . GLU A 1 105 ? 17.471 -4.075 6.274 1.00 93.19 105 GLU A O 1
ATOM 873 N N . VAL A 1 106 ? 16.962 -2.338 7.604 1.00 90.81 106 VAL A N 1
ATOM 874 C CA . VAL A 1 106 ? 18.270 -1.677 7.534 1.00 90.81 106 VAL A CA 1
ATOM 875 C C . VAL A 1 106 ? 19.251 -2.300 8.522 1.00 90.81 106 VAL A C 1
ATOM 877 O O . VAL A 1 106 ? 20.445 -2.394 8.244 1.00 90.81 106 VAL A O 1
ATOM 880 N N . ASN A 1 107 ? 18.776 -2.748 9.689 1.00 87.75 107 ASN A N 1
ATOM 881 C CA . ASN A 1 107 ? 19.639 -3.353 10.699 1.00 87.75 107 ASN A CA 1
ATOM 882 C C . ASN A 1 107 ? 18.916 -4.379 11.585 1.00 87.75 107 ASN A C 1
ATOM 884 O O . ASN A 1 107 ? 17.691 -4.429 11.666 1.00 87.75 107 ASN A O 1
ATOM 888 N N . LYS A 1 108 ? 19.704 -5.151 12.347 1.00 85.06 108 LYS A N 1
ATOM 889 C CA . LYS A 1 108 ? 19.197 -6.114 13.345 1.00 85.06 108 LYS A CA 1
ATOM 890 C C . LYS A 1 108 ? 18.425 -5.466 14.505 1.00 85.06 108 LYS A C 1
ATOM 892 O O . LYS A 1 108 ? 17.792 -6.178 15.275 1.00 85.06 108 LYS A O 1
ATOM 897 N N . LYS A 1 109 ? 18.491 -4.138 14.659 1.00 83.75 109 LYS A N 1
ATOM 898 C CA . LYS A 1 109 ? 17.747 -3.383 15.682 1.00 83.75 109 LYS A CA 1
ATOM 899 C C . LYS A 1 109 ? 16.320 -3.044 15.227 1.00 83.75 109 LYS A C 1
ATOM 901 O O . LYS A 1 109 ? 15.583 -2.414 15.980 1.00 83.75 109 LYS A O 1
ATOM 906 N N . GLY A 1 110 ? 15.925 -3.471 14.024 1.00 88.88 110 GLY A N 1
ATOM 907 C CA . GLY A 1 110 ? 14.582 -3.284 13.492 1.00 88.88 110 GLY A CA 1
ATOM 908 C C . GLY A 1 110 ? 14.340 -1.907 12.877 1.00 88.88 110 GLY A C 1
ATOM 909 O O . GLY A 1 110 ? 13.177 -1.549 12.711 1.00 88.88 110 GLY A O 1
ATOM 910 N N . LEU A 1 111 ? 15.395 -1.144 12.556 1.00 93.75 111 LEU A N 1
ATOM 911 C CA . LEU A 1 111 ? 15.274 0.026 11.682 1.00 93.75 111 LEU A CA 1
ATOM 912 C C . LEU A 1 111 ? 14.885 -0.455 10.286 1.00 93.75 111 LEU A C 1
ATOM 914 O O . LEU A 1 111 ? 15.460 -1.423 9.777 1.00 93.75 111 LEU A O 1
ATOM 918 N N . TRP A 1 112 ? 13.922 0.215 9.677 1.00 95.38 112 TRP A N 1
ATOM 919 C CA . TRP A 1 112 ? 13.446 -0.101 8.345 1.00 95.38 112 TRP A CA 1
ATOM 920 C C . TRP A 1 112 ? 13.275 1.162 7.510 1.00 95.38 112 TRP A C 1
ATOM 922 O O . TRP A 1 112 ? 13.052 2.249 8.037 1.00 95.38 112 TRP A O 1
ATOM 932 N N . GLU A 1 113 ? 13.370 0.964 6.203 1.00 96.38 113 GLU A N 1
ATOM 933 C CA . GLU A 1 113 ? 13.140 1.950 5.156 1.00 96.38 113 GLU A CA 1
ATOM 934 C C . GLU A 1 113 ? 12.095 1.390 4.192 1.00 96.38 113 GLU A C 1
ATOM 936 O O . GLU A 1 113 ? 12.042 0.183 3.930 1.00 96.38 113 GLU A O 1
ATOM 941 N N . LYS A 1 114 ? 11.261 2.266 3.650 1.00 96.75 114 LYS A N 1
ATOM 942 C CA . LYS A 1 114 ? 10.236 1.929 2.674 1.00 96.75 114 LYS A CA 1
ATOM 943 C C . LYS A 1 114 ? 10.222 3.002 1.595 1.00 96.75 114 LYS A C 1
ATOM 945 O O . LYS A 1 114 ? 9.884 4.145 1.868 1.00 96.75 114 LYS A O 1
ATOM 950 N N . ASN A 1 115 ? 10.598 2.619 0.381 1.00 97.12 115 ASN A N 1
ATOM 951 C CA . ASN A 1 115 ? 10.603 3.498 -0.782 1.00 97.12 115 ASN A CA 1
ATOM 952 C C . ASN A 1 115 ? 9.340 3.251 -1.598 1.00 97.12 115 ASN A C 1
ATOM 954 O O . ASN A 1 115 ? 9.068 2.111 -1.990 1.00 97.12 115 ASN A O 1
ATOM 958 N N . MET A 1 116 ? 8.591 4.315 -1.854 1.00 97.44 116 MET A N 1
ATOM 959 C CA . MET A 1 116 ? 7.332 4.272 -2.576 1.00 97.44 116 MET A CA 1
ATOM 960 C C . MET A 1 116 ? 7.348 5.248 -3.743 1.00 97.44 116 MET A C 1
ATOM 962 O O . MET A 1 116 ? 7.877 6.352 -3.633 1.00 97.44 116 MET A O 1
ATOM 966 N N . ILE A 1 117 ? 6.7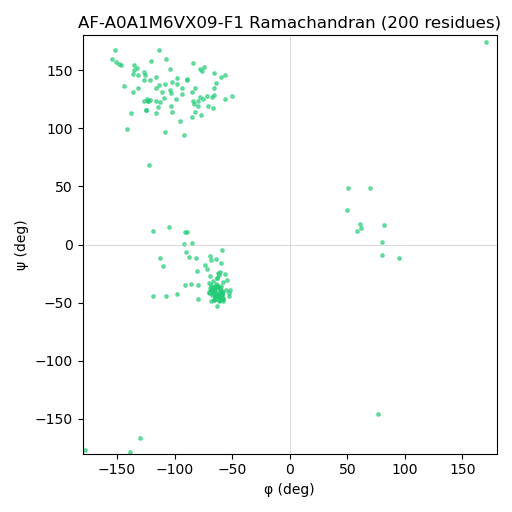48 4.818 -4.849 1.00 97.25 117 ILE A N 1
ATOM 967 C CA . ILE A 1 117 ? 6.437 5.662 -6.002 1.00 97.25 117 ILE A CA 1
ATOM 968 C C . ILE A 1 117 ? 4.943 5.535 -6.217 1.00 97.25 117 ILE A C 1
ATOM 970 O O . ILE A 1 117 ? 4.437 4.415 -6.344 1.00 97.25 117 ILE A O 1
ATOM 974 N N . LEU A 1 118 ? 4.236 6.655 -6.205 1.00 97.38 118 LEU A N 1
ATOM 975 C CA . LEU A 1 118 ? 2.784 6.658 -6.260 1.00 97.38 118 LEU A CA 1
ATOM 976 C C . LEU A 1 118 ? 2.249 7.956 -6.855 1.00 97.38 118 LEU A C 1
ATOM 978 O O . LEU A 1 118 ? 2.941 8.968 -6.865 1.00 97.38 118 LEU A O 1
ATOM 982 N N . VAL A 1 119 ? 1.015 7.916 -7.345 1.00 97.50 119 VAL A N 1
ATOM 983 C CA . VAL A 1 119 ? 0.270 9.108 -7.758 1.00 97.50 119 VAL A CA 1
ATOM 984 C C . VAL A 1 119 ? -0.947 9.237 -6.855 1.00 97.50 119 VAL A C 1
ATOM 986 O O . VAL A 1 119 ? -1.739 8.298 -6.762 1.00 97.50 119 VAL A O 1
ATOM 989 N N . ILE A 1 120 ? -1.088 10.375 -6.180 1.00 97.31 120 ILE A N 1
ATOM 990 C CA . ILE A 1 120 ? -2.245 10.664 -5.326 1.00 97.31 120 ILE A CA 1
ATOM 991 C C . ILE A 1 120 ? -3.299 11.433 -6.115 1.00 97.31 120 ILE A C 1
ATOM 993 O O . ILE A 1 120 ? -2.960 12.389 -6.817 1.00 97.31 120 ILE A O 1
ATOM 997 N N . ASN A 1 121 ? -4.564 11.024 -5.981 1.00 95.56 121 ASN A N 1
ATOM 998 C CA . ASN A 1 121 ? -5.733 11.668 -6.592 1.00 95.56 121 ASN A CA 1
ATOM 999 C C . ASN A 1 121 ? -5.569 11.931 -8.101 1.00 95.56 121 ASN A C 1
ATOM 1001 O O . ASN A 1 121 ? -6.085 12.921 -8.607 1.00 95.56 121 ASN A O 1
ATOM 1005 N N . GLU A 1 122 ? -4.792 11.096 -8.804 1.00 94.62 122 GLU A N 1
ATOM 1006 C CA . GLU A 1 122 ? -4.428 11.277 -10.224 1.00 94.62 122 GLU A CA 1
ATOM 1007 C C . GLU A 1 122 ? -3.692 12.600 -10.542 1.00 94.62 122 GLU A C 1
ATOM 1009 O O . GLU A 1 122 ? -3.507 12.946 -11.706 1.00 94.62 122 GLU A O 1
ATOM 1014 N N . LYS A 1 123 ? -3.238 13.331 -9.516 1.00 94.69 123 LYS A N 1
ATOM 1015 C CA . LYS A 1 123 ? -2.681 14.688 -9.626 1.00 94.69 123 LYS A CA 1
ATOM 1016 C C . LYS A 1 123 ? -1.233 14.785 -9.165 1.00 94.69 123 LYS A C 1
ATOM 1018 O O . LYS A 1 123 ? -0.435 15.442 -9.822 1.00 94.69 123 LYS A O 1
ATOM 1023 N N . TYR A 1 124 ? -0.901 14.159 -8.037 1.00 95.75 124 TYR A N 1
ATOM 1024 C CA . TYR A 1 124 ? 0.378 14.373 -7.358 1.00 95.75 124 TYR A CA 1
ATOM 1025 C C . TYR A 1 124 ? 1.284 13.150 -7.520 1.00 95.75 124 TYR A C 1
ATOM 1027 O O . TYR A 1 124 ? 1.128 12.184 -6.768 1.00 95.75 124 TYR A O 1
ATOM 1035 N N . PRO A 1 125 ? 2.214 13.139 -8.491 1.00 97.38 125 PRO A N 1
ATOM 1036 C CA . PRO A 1 125 ? 3.256 12.122 -8.563 1.00 97.38 125 PRO A CA 1
ATOM 1037 C C . PRO A 1 125 ? 4.273 12.336 -7.437 1.00 97.38 125 PRO A C 1
ATOM 1039 O O . PRO A 1 125 ? 4.933 13.373 -7.359 1.00 97.38 125 PRO A O 1
ATOM 1042 N N . LEU A 1 126 ? 4.404 11.344 -6.558 1.00 97.12 126 LEU A N 1
ATOM 1043 C CA . LEU A 1 126 ? 5.257 11.400 -5.376 1.00 97.12 126 LEU A CA 1
ATOM 1044 C C . LEU A 1 126 ? 6.294 10.280 -5.382 1.00 97.12 126 LEU A C 1
ATOM 1046 O O . LEU A 1 126 ? 5.997 9.118 -5.686 1.00 97.12 126 LEU A O 1
ATOM 1050 N N . VAL A 1 127 ? 7.494 10.626 -4.921 1.00 97.25 127 VAL A N 1
ATOM 1051 C CA . VAL A 1 127 ? 8.447 9.664 -4.364 1.00 97.25 127 VAL A CA 1
ATOM 1052 C C . VAL A 1 127 ? 8.538 9.902 -2.870 1.00 97.25 127 VAL A C 1
ATOM 1054 O O . VAL A 1 127 ? 8.785 11.022 -2.425 1.00 97.25 127 VAL A O 1
ATOM 1057 N N . ILE A 1 128 ? 8.322 8.837 -2.101 1.00 97.81 128 ILE A N 1
ATOM 1058 C CA . ILE A 1 128 ? 8.326 8.883 -0.641 1.00 97.81 128 ILE A CA 1
ATOM 1059 C C . ILE A 1 128 ? 9.299 7.836 -0.116 1.00 97.81 128 ILE A C 1
ATOM 1061 O O . ILE A 1 128 ? 9.153 6.642 -0.392 1.00 97.81 128 ILE A O 1
ATOM 1065 N N . ASN A 1 129 ? 10.263 8.272 0.686 1.00 97.56 129 ASN A N 1
ATOM 1066 C CA . ASN A 1 129 ? 11.045 7.406 1.551 1.00 97.56 129 ASN A CA 1
ATOM 1067 C C . ASN A 1 129 ? 10.512 7.537 2.979 1.00 97.56 129 ASN A C 1
ATOM 1069 O O . ASN A 1 129 ? 10.587 8.596 3.594 1.00 97.56 129 ASN A O 1
ATOM 1073 N N . ALA A 1 130 ? 9.947 6.450 3.495 1.00 97.31 130 ALA A N 1
ATOM 1074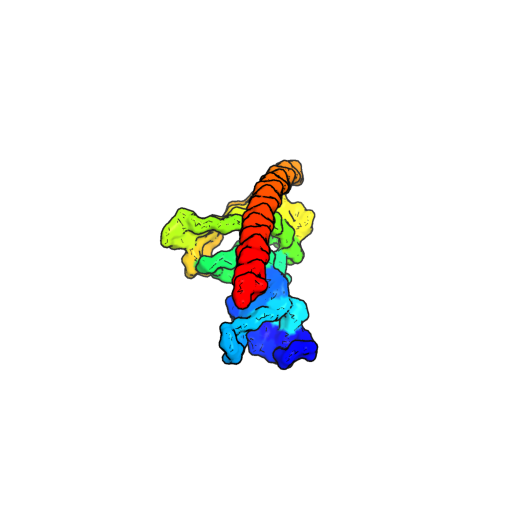 C CA . ALA A 1 130 ? 9.505 6.364 4.873 1.00 97.31 130 ALA A CA 1
ATOM 1075 C C . ALA A 1 130 ? 10.493 5.533 5.688 1.00 97.31 130 ALA A C 1
ATOM 1077 O O . ALA A 1 130 ? 10.838 4.415 5.296 1.00 97.31 130 ALA A O 1
ATOM 1078 N N . THR A 1 131 ? 10.881 6.024 6.858 1.00 96.56 131 THR A N 1
ATOM 1079 C CA . THR A 1 131 ? 11.710 5.274 7.801 1.00 96.56 131 THR A CA 1
ATOM 1080 C C . THR A 1 131 ? 11.001 5.090 9.133 1.00 96.56 131 THR A C 1
ATOM 1082 O O . THR A 1 131 ? 10.070 5.815 9.488 1.00 96.56 131 THR A O 1
ATOM 1085 N N . GLY A 1 132 ? 11.419 4.076 9.882 1.00 95.44 132 GLY A N 1
ATOM 1086 C CA . GLY A 1 132 ? 10.922 3.871 11.231 1.00 95.44 132 GLY A CA 1
ATOM 1087 C C . GLY A 1 132 ? 11.557 2.683 11.929 1.00 95.44 132 GLY A C 1
ATOM 1088 O O . GLY A 1 132 ? 12.431 1.996 11.404 1.00 95.44 132 GLY A O 1
ATOM 1089 N N . ILE A 1 133 ? 11.091 2.414 13.147 1.00 93.00 133 ILE A N 1
ATOM 1090 C CA . ILE A 1 133 ? 11.584 1.311 13.979 1.00 93.00 133 ILE A CA 1
ATOM 1091 C C . ILE A 1 133 ? 10.453 0.310 14.215 1.00 93.00 133 ILE A C 1
ATOM 1093 O O . ILE A 1 133 ? 9.323 0.683 14.539 1.00 93.00 133 ILE A O 1
ATOM 1097 N N . LYS A 1 134 ? 10.744 -0.986 14.063 1.00 92.38 134 LYS A N 1
ATOM 1098 C CA . LYS A 1 134 ? 9.779 -2.057 14.335 1.00 92.38 134 LYS A CA 1
ATOM 1099 C C . LYS A 1 134 ? 9.237 -1.982 15.766 1.00 92.38 134 LYS A C 1
ATOM 1101 O O . LYS A 1 134 ? 9.937 -1.648 16.719 1.00 92.38 134 LYS A O 1
ATOM 1106 N N . PHE A 1 135 ? 7.973 -2.362 15.902 1.00 87.31 135 PHE A N 1
ATOM 1107 C CA . PHE A 1 135 ? 7.192 -2.450 17.133 1.00 87.31 135 PHE A CA 1
ATOM 1108 C C . PHE A 1 135 ? 7.001 -1.113 17.863 1.00 87.31 135 PHE A C 1
ATOM 1110 O O . PHE A 1 135 ? 6.554 -1.091 19.009 1.00 87.31 135 PHE A O 1
ATOM 1117 N N . ARG A 1 136 ? 7.288 0.011 17.195 1.00 89.19 136 ARG A N 1
ATOM 1118 C CA . ARG A 1 136 ? 6.948 1.357 17.662 1.00 89.19 136 ARG A CA 1
ATOM 1119 C C . ARG A 1 136 ? 5.667 1.830 16.986 1.00 89.19 136 ARG A C 1
ATOM 1121 O O . ARG A 1 136 ? 5.429 1.521 15.821 1.00 89.19 136 ARG A O 1
ATOM 1128 N N . LYS A 1 137 ? 4.839 2.558 17.742 1.00 86.19 137 LYS A N 1
ATOM 1129 C CA . LYS A 1 137 ? 3.617 3.213 17.242 1.00 86.19 137 LYS A CA 1
ATOM 1130 C C . LYS A 1 137 ? 3.879 4.616 16.675 1.00 86.19 137 LYS A C 1
ATOM 1132 O O . LYS A 1 137 ? 2.975 5.189 16.088 1.00 86.19 137 LYS A O 1
ATOM 1137 N N . SER A 1 138 ? 5.078 5.150 16.887 1.00 85.94 138 SER A N 1
ATOM 1138 C CA . SER A 1 138 ? 5.512 6.502 16.528 1.00 85.94 138 SER A CA 1
ATOM 1139 C C . SER A 1 138 ? 6.934 6.464 15.958 1.00 85.94 138 SER A C 1
ATOM 1141 O O . SER A 1 138 ? 7.550 5.392 15.917 1.00 85.94 138 SER A O 1
ATOM 1143 N N . ASN A 1 139 ? 7.466 7.641 15.612 1.00 86.00 139 ASN A N 1
ATOM 1144 C CA . ASN A 1 139 ? 8.798 7.849 15.028 1.00 86.00 139 ASN A CA 1
ATOM 1145 C C . ASN A 1 139 ? 8.873 7.316 13.595 1.00 86.00 139 ASN A C 1
ATOM 1147 O O . ASN A 1 139 ? 9.768 6.542 13.253 1.00 86.00 139 ASN A O 1
ATOM 1151 N N . TYR A 1 140 ? 7.873 7.692 12.802 1.00 94.50 140 TYR A N 1
ATOM 1152 C CA . TYR A 1 140 ? 7.930 7.564 11.357 1.00 94.50 140 TYR A CA 1
ATOM 1153 C C . TYR A 1 140 ? 8.427 8.885 10.794 1.00 94.50 140 TYR A C 1
ATOM 1155 O O . TYR A 1 140 ? 7.905 9.937 11.159 1.00 94.50 140 TYR A O 1
ATOM 1163 N N . GLU A 1 141 ? 9.434 8.814 9.939 1.00 95.94 141 GLU A N 1
ATOM 1164 C CA . GLU A 1 141 ? 9.949 9.966 9.207 1.00 95.94 141 GLU A CA 1
ATOM 1165 C C . GLU A 1 141 ? 9.653 9.754 7.730 1.00 95.94 141 GLU A C 1
ATOM 1167 O O . GLU A 1 141 ? 9.802 8.640 7.224 1.00 95.94 141 GLU A O 1
ATOM 1172 N N . PHE A 1 142 ? 9.212 10.813 7.057 1.00 97.31 142 PHE A N 1
ATOM 1173 C CA . PHE A 1 142 ? 8.850 10.787 5.647 1.00 97.31 142 PHE A CA 1
ATOM 1174 C C . PHE A 1 142 ? 9.654 11.853 4.913 1.00 97.31 142 PHE A C 1
ATOM 1176 O O . PHE A 1 142 ? 9.469 13.043 5.150 1.00 97.31 142 PHE A O 1
ATOM 1183 N N . ASP A 1 143 ? 10.518 11.418 4.006 1.00 97.12 143 ASP A N 1
ATOM 1184 C CA . ASP A 1 143 ? 11.115 12.270 2.987 1.00 97.12 143 ASP A CA 1
ATOM 1185 C C . ASP A 1 143 ? 10.267 12.131 1.723 1.00 97.12 143 ASP A C 1
ATOM 1187 O O . ASP A 1 143 ? 10.218 11.063 1.110 1.00 97.12 143 ASP A O 1
ATOM 1191 N N . SER A 1 144 ? 9.491 13.169 1.417 1.00 96.50 144 SER A N 1
ATOM 1192 C CA . SER A 1 144 ? 8.464 13.142 0.374 1.00 96.50 144 SER A CA 1
ATOM 1193 C C . SER A 1 144 ? 8.706 14.257 -0.625 1.00 96.50 144 SER A C 1
ATOM 1195 O O . SER A 1 144 ? 8.776 15.426 -0.250 1.00 96.50 144 SER A O 1
ATOM 1197 N N . LYS A 1 145 ? 8.800 13.892 -1.903 1.00 95.50 145 LYS A N 1
ATOM 1198 C CA . LYS A 1 145 ? 9.045 14.821 -3.004 1.00 95.50 145 LYS A CA 1
ATOM 1199 C C . LYS A 1 145 ? 7.922 14.707 -4.031 1.00 95.50 145 LYS A C 1
ATOM 1201 O O . LYS A 1 145 ? 7.695 13.620 -4.567 1.00 95.50 145 LYS A O 1
ATOM 1206 N N . VAL A 1 146 ? 7.266 15.832 -4.325 1.00 96.25 146 VAL A N 1
ATOM 1207 C CA . VAL A 1 146 ? 6.454 15.990 -5.541 1.00 96.25 146 VAL A CA 1
ATOM 1208 C C . VAL A 1 146 ? 7.405 16.077 -6.726 1.00 96.25 146 VAL A C 1
ATOM 1210 O O . VAL A 1 146 ? 8.370 16.842 -6.695 1.00 96.25 146 VAL A O 1
ATOM 1213 N N . ILE A 1 147 ? 7.170 15.251 -7.737 1.00 95.62 147 ILE A N 1
ATOM 1214 C CA . ILE A 1 147 ? 8.033 15.161 -8.913 1.00 95.62 147 ILE A CA 1
ATOM 1215 C C . ILE A 1 147 ? 7.397 15.916 -10.075 1.00 95.62 147 ILE A C 1
ATOM 1217 O O . ILE A 1 147 ? 6.195 15.825 -10.299 1.00 95.62 147 ILE A O 1
ATOM 1221 N N . GLU A 1 148 ? 8.211 16.636 -10.840 1.00 95.19 148 GLU A N 1
ATOM 1222 C CA . GLU A 1 148 ? 7.734 17.299 -12.053 1.00 95.19 148 GLU A CA 1
ATOM 1223 C C . GLU A 1 148 ? 7.291 16.271 -13.113 1.00 95.19 148 GLU A C 1
ATOM 1225 O O . GLU A 1 148 ? 7.882 15.189 -13.203 1.00 95.19 148 GLU A O 1
ATOM 1230 N N . PRO A 1 149 ? 6.282 16.573 -13.949 1.00 92.38 149 PRO A N 1
ATOM 1231 C CA . PRO A 1 149 ? 5.736 15.619 -14.915 1.00 92.38 149 PRO A CA 1
ATOM 1232 C C . PRO A 1 149 ? 6.782 14.958 -15.826 1.00 92.38 149 PRO A C 1
ATOM 1234 O O . PRO A 1 149 ? 6.691 13.759 -16.098 1.00 92.38 149 PRO A O 1
ATOM 1237 N N . GLU A 1 150 ? 7.790 15.706 -16.280 1.00 94.62 150 GLU A N 1
ATOM 1238 C CA . GLU A 1 150 ? 8.871 15.192 -17.123 1.00 94.62 150 GLU A CA 1
ATOM 1239 C C . GLU A 1 150 ? 9.780 14.214 -16.365 1.00 94.62 150 GLU A C 1
ATOM 1241 O O . GLU A 1 150 ? 10.010 13.103 -16.846 1.00 94.62 150 GLU A O 1
ATOM 1246 N N . GLU A 1 151 ? 10.235 14.583 -15.159 1.00 95.56 151 GLU A N 1
ATOM 1247 C CA . GLU A 1 151 ? 11.053 13.713 -14.293 1.00 95.56 151 GLU A CA 1
ATOM 1248 C C . GLU A 1 151 ? 10.269 12.435 -13.940 1.00 95.56 151 GLU A C 1
ATOM 1250 O O . GLU A 1 151 ? 10.814 11.328 -13.950 1.00 95.56 151 GLU A O 1
ATOM 1255 N N . PHE A 1 152 ? 8.961 12.561 -13.698 1.00 95.88 152 PHE A N 1
ATOM 1256 C CA . PHE A 1 152 ? 8.097 11.424 -13.402 1.00 95.88 152 PHE A CA 1
ATOM 1257 C C . PHE A 1 152 ? 7.934 10.490 -14.605 1.00 95.88 152 PHE A C 1
ATOM 1259 O O . PHE A 1 152 ? 8.006 9.269 -14.455 1.00 95.88 152 PHE A O 1
ATOM 1266 N N . LYS A 1 153 ? 7.765 11.046 -15.810 1.00 95.69 153 LYS A N 1
ATOM 1267 C CA . LYS A 1 153 ? 7.665 10.264 -17.045 1.00 95.69 153 LYS A CA 1
ATOM 1268 C C . LYS A 1 153 ? 8.934 9.451 -17.297 1.00 95.69 153 LYS A C 1
ATOM 1270 O O . LYS A 1 153 ? 8.833 8.251 -17.552 1.00 95.69 153 LYS A O 1
ATOM 1275 N N . GLU A 1 154 ? 10.109 10.070 -17.186 1.00 96.50 154 GLU A N 1
ATOM 1276 C CA . GLU A 1 154 ? 11.397 9.378 -17.343 1.00 96.50 154 GLU A CA 1
ATOM 1277 C C . GLU A 1 154 ? 11.551 8.239 -16.328 1.00 96.50 154 GLU A C 1
ATOM 1279 O O . GLU A 1 154 ? 11.953 7.121 -16.670 1.00 96.50 154 GLU A O 1
ATOM 1284 N N . LEU A 1 155 ? 11.168 8.497 -15.077 1.00 95.38 155 LEU A N 1
ATOM 1285 C CA . LEU A 1 155 ? 11.180 7.502 -14.015 1.00 95.38 155 LEU A CA 1
ATOM 1286 C C . LEU A 1 155 ? 10.233 6.324 -14.317 1.00 95.38 155 LEU A C 1
ATOM 1288 O O . LEU A 1 155 ? 10.628 5.164 -14.152 1.00 95.38 155 LEU A O 1
ATOM 1292 N N . CYS A 1 156 ? 9.019 6.587 -14.806 1.00 95.56 156 CYS A N 1
ATOM 1293 C CA . CYS A 1 156 ? 8.089 5.544 -15.236 1.00 95.56 156 CYS A CA 1
ATOM 1294 C C . CYS A 1 156 ? 8.651 4.716 -16.396 1.00 95.56 156 CYS A C 1
ATOM 1296 O O . CYS A 1 156 ? 8.641 3.487 -16.325 1.00 95.56 156 CYS A O 1
ATOM 1298 N N . GLU A 1 157 ? 9.176 5.357 -17.442 1.00 96.81 157 GLU A N 1
ATOM 1299 C CA . GLU A 1 157 ? 9.765 4.667 -18.597 1.00 96.81 157 GLU A CA 1
ATOM 1300 C C . GLU A 1 157 ? 10.928 3.755 -18.179 1.00 96.81 157 GLU A C 1
ATOM 1302 O O . GLU A 1 157 ? 11.030 2.609 -18.634 1.00 96.81 157 GLU A O 1
ATOM 1307 N N . PHE A 1 158 ? 11.765 4.223 -17.253 1.00 96.12 158 PHE A N 1
ATOM 1308 C CA . PHE A 1 158 ? 12.876 3.453 -16.708 1.00 96.12 158 PHE A CA 1
ATOM 1309 C C . PHE A 1 158 ? 12.422 2.226 -15.902 1.00 96.12 158 PHE A C 1
ATOM 1311 O O . PHE A 1 158 ? 12.933 1.123 -16.117 1.00 96.12 158 PHE A O 1
ATOM 1318 N N . GLU A 1 159 ? 11.456 2.377 -14.992 1.00 94.69 159 GLU A N 1
ATOM 1319 C CA . GLU A 1 159 ? 10.927 1.246 -14.215 1.00 94.69 159 GLU A CA 1
ATOM 1320 C C . GLU A 1 159 ? 10.168 0.254 -15.116 1.00 94.69 159 GLU A C 1
ATOM 1322 O O . GLU A 1 159 ? 10.349 -0.959 -14.988 1.00 94.69 159 GLU A O 1
ATOM 1327 N N . MET A 1 160 ? 9.409 0.738 -16.106 1.00 96.50 160 MET A N 1
ATOM 1328 C CA . MET A 1 160 ? 8.758 -0.114 -17.107 1.00 96.50 160 MET A CA 1
ATOM 1329 C C . MET A 1 160 ? 9.771 -0.938 -17.906 1.00 96.50 160 MET A C 1
ATOM 1331 O O . MET A 1 160 ? 9.534 -2.121 -18.159 1.00 96.50 160 MET A O 1
ATOM 1335 N N . LYS A 1 161 ? 10.905 -0.344 -18.298 1.00 97.75 161 LYS A N 1
ATOM 1336 C CA . LYS A 1 161 ? 11.976 -1.060 -19.003 1.00 97.75 161 LYS A CA 1
ATOM 1337 C C . LYS A 1 161 ? 12.530 -2.210 -18.159 1.00 97.75 161 LYS A C 1
ATOM 1339 O O . LYS A 1 161 ? 12.600 -3.332 -18.652 1.00 97.75 161 LYS A O 1
ATOM 1344 N N . LYS A 1 162 ? 12.835 -1.965 -16.880 1.00 96.06 162 LYS A N 1
ATOM 1345 C CA . LYS A 1 162 ? 13.309 -3.014 -15.957 1.00 96.06 162 LYS A CA 1
ATOM 1346 C C . LYS A 1 162 ? 12.317 -4.162 -15.817 1.00 96.06 162 LYS A C 1
ATOM 1348 O O . LYS A 1 162 ? 12.720 -5.321 -15.793 1.00 96.06 162 LYS A O 1
ATOM 1353 N N . ILE A 1 163 ? 11.025 -3.852 -15.712 1.00 95.94 163 ILE A N 1
ATOM 1354 C CA . ILE A 1 163 ? 9.977 -4.875 -15.609 1.00 95.94 163 ILE A CA 1
ATOM 1355 C C . ILE A 1 163 ? 9.942 -5.728 -16.881 1.00 95.94 163 ILE A C 1
ATOM 1357 O O . ILE A 1 163 ? 9.893 -6.951 -16.786 1.00 95.94 163 ILE A O 1
ATOM 1361 N N . LYS A 1 164 ? 10.026 -5.110 -18.066 1.00 97.38 164 LYS A N 1
ATOM 1362 C CA . LYS A 1 164 ? 10.069 -5.838 -19.345 1.00 97.38 164 LYS A CA 1
ATOM 1363 C C . LYS A 1 164 ? 11.272 -6.782 -19.430 1.00 97.38 164 LYS A C 1
ATOM 1365 O O . LYS A 1 164 ? 11.088 -7.947 -19.766 1.00 97.38 164 LYS A O 1
ATOM 1370 N N . GLU A 1 165 ? 12.460 -6.314 -19.050 1.00 97.19 165 GLU A N 1
ATOM 1371 C CA . GLU A 1 165 ? 13.673 -7.146 -19.000 1.00 97.19 165 GLU A CA 1
ATOM 1372 C C . GLU A 1 165 ? 13.507 -8.327 -18.023 1.00 97.19 165 GLU A C 1
ATOM 1374 O O . GLU A 1 165 ? 13.873 -9.462 -18.326 1.00 97.19 165 GLU A O 1
ATOM 1379 N N . GLN A 1 166 ? 12.898 -8.103 -16.852 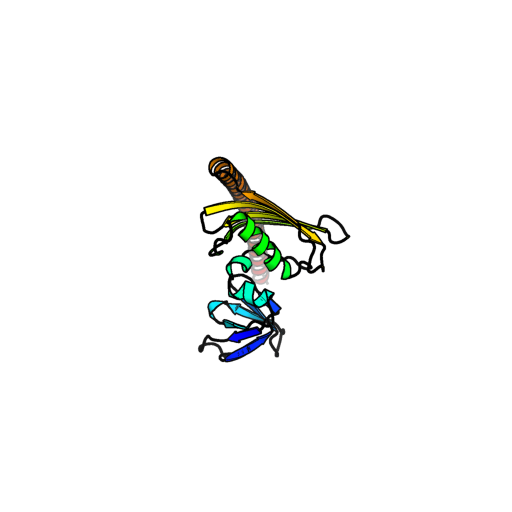1.00 96.25 166 GLN A N 1
ATOM 1380 C CA . GLN A 1 166 ? 12.617 -9.181 -15.897 1.00 96.25 166 GLN A CA 1
ATOM 1381 C C . GLN A 1 166 ? 11.618 -10.208 -16.436 1.00 96.25 166 GLN A C 1
ATOM 1383 O O . GLN A 1 166 ? 11.803 -11.403 -16.202 1.00 96.25 166 GLN A O 1
ATOM 1388 N N . ILE A 1 167 ? 10.575 -9.766 -17.145 1.00 97.69 167 ILE A N 1
ATOM 1389 C CA . ILE A 1 167 ? 9.597 -10.655 -17.786 1.00 97.69 167 ILE A CA 1
ATOM 1390 C C . ILE A 1 167 ? 10.293 -11.538 -18.822 1.00 97.69 167 ILE A C 1
ATOM 1392 O O . ILE A 1 167 ? 10.108 -12.751 -18.805 1.00 97.69 167 ILE A O 1
ATOM 1396 N N . GLU A 1 168 ? 11.145 -10.958 -19.665 1.00 97.50 168 GLU A N 1
ATOM 1397 C CA . GLU A 1 168 ? 11.909 -11.703 -20.668 1.00 97.50 168 GLU A CA 1
ATOM 1398 C C . GLU A 1 168 ? 12.780 -12.792 -20.022 1.00 97.50 168 GLU A C 1
ATOM 1400 O O . GLU A 1 168 ? 12.694 -13.965 -20.387 1.00 97.50 168 GLU A O 1
ATOM 1405 N N . HIS A 1 169 ? 13.536 -12.447 -18.975 1.00 96.50 169 HIS A N 1
ATOM 1406 C CA . HIS A 1 169 ? 14.328 -13.427 -18.229 1.00 96.50 169 HIS A CA 1
ATOM 1407 C C . HIS A 1 169 ? 13.481 -14.531 -17.581 1.00 96.50 169 HIS A C 1
ATOM 1409 O O . HIS A 1 169 ? 13.915 -15.685 -17.513 1.00 96.50 169 HIS A O 1
ATOM 1415 N N . LYS A 1 170 ? 12.290 -14.195 -17.075 1.00 97.75 170 LYS A N 1
ATOM 1416 C CA . LYS A 1 170 ? 11.368 -15.171 -16.481 1.00 97.75 170 LYS A CA 1
ATOM 1417 C C . LYS A 1 170 ? 10.779 -16.113 -17.528 1.00 97.75 170 LYS A C 1
ATOM 1419 O O . LYS A 1 170 ? 10.679 -17.299 -17.231 1.00 97.75 170 LYS A O 1
ATOM 1424 N N . AS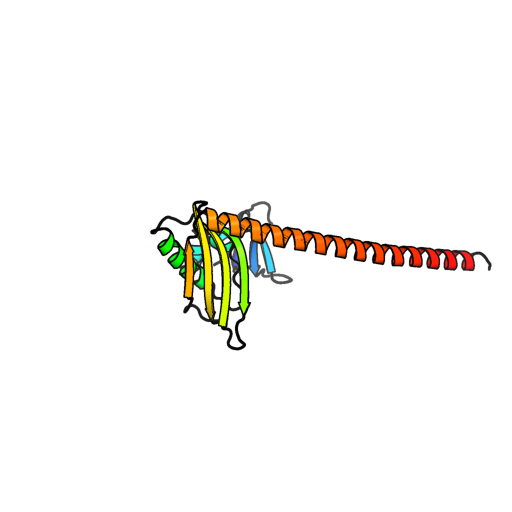N A 1 171 ? 10.477 -15.622 -18.728 1.00 97.38 171 ASN A N 1
ATOM 1425 C CA . ASN A 1 171 ? 9.995 -16.448 -19.836 1.00 97.38 171 ASN A CA 1
ATOM 1426 C C . ASN A 1 171 ? 11.061 -17.453 -20.289 1.00 97.38 171 ASN A C 1
ATOM 1428 O O . ASN A 1 171 ? 10.774 -18.640 -20.366 1.00 97.38 171 ASN A O 1
ATOM 1432 N N . ILE A 1 172 ? 12.319 -17.022 -20.444 1.00 97.25 172 ILE A N 1
ATOM 1433 C CA . ILE A 1 172 ? 13.434 -17.933 -20.769 1.00 97.25 172 ILE A CA 1
ATOM 1434 C C . ILE A 1 172 ? 13.593 -19.024 -19.698 1.00 97.25 172 ILE A C 1
ATOM 1436 O O . ILE A 1 172 ? 13.885 -20.181 -19.997 1.00 97.25 172 ILE A O 1
ATOM 1440 N N . LEU A 1 173 ? 13.443 -18.669 -18.419 1.00 97.38 173 LEU A N 1
ATOM 1441 C CA . LEU A 1 173 ? 13.520 -19.649 -17.337 1.00 97.38 173 LEU A CA 1
ATOM 1442 C C . LEU A 1 173 ? 12.348 -20.641 -17.378 1.00 97.38 173 LEU A C 1
ATOM 1444 O O . LEU A 1 173 ? 12.545 -21.811 -17.062 1.00 97.38 173 LEU A O 1
ATOM 1448 N N . LEU A 1 174 ? 11.157 -20.180 -17.755 1.00 97.62 174 LEU A N 1
ATOM 1449 C CA . LEU A 1 174 ? 9.964 -21.009 -17.896 1.00 97.62 174 LEU A CA 1
ATOM 1450 C C . LEU A 1 174 ? 10.141 -22.043 -19.015 1.00 97.62 174 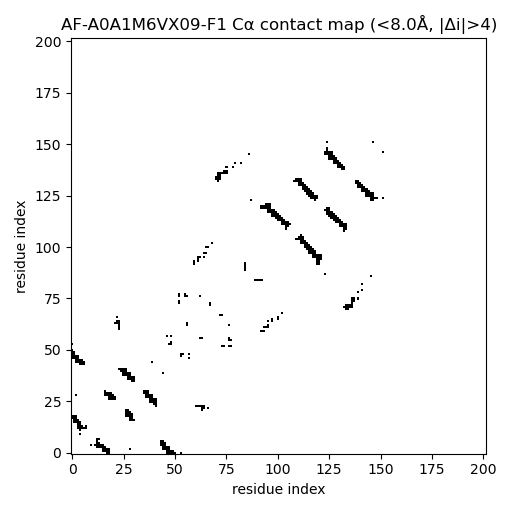LEU A C 1
ATOM 1452 O O . LEU A 1 174 ? 9.970 -23.228 -18.750 1.00 97.62 174 LEU A O 1
ATOM 1456 N N . GLU A 1 175 ? 10.633 -21.627 -20.184 1.00 97.38 175 GLU A N 1
ATOM 1457 C CA . GLU A 1 175 ? 10.970 -22.531 -21.298 1.00 97.38 175 GLU A CA 1
ATOM 1458 C C . GLU A 1 175 ? 11.954 -23.633 -20.867 1.00 97.38 175 GLU A C 1
ATOM 1460 O O . GLU A 1 175 ? 11.815 -24.796 -21.237 1.00 97.38 175 GLU A O 1
ATOM 1465 N N . ARG A 1 176 ? 12.945 -23.305 -20.024 1.00 96.75 176 ARG A N 1
ATOM 1466 C CA . ARG A 1 176 ? 13.888 -24.308 -19.493 1.00 96.75 176 ARG A CA 1
ATOM 1467 C C . ARG A 1 176 ? 13.220 -25.331 -18.579 1.00 96.75 176 ARG A C 1
ATOM 1469 O O . ARG A 1 176 ? 13.617 -26.493 -18.597 1.00 96.75 176 ARG A O 1
ATOM 1476 N N . TYR A 1 177 ? 12.260 -24.909 -17.759 1.00 97.81 177 TYR A N 1
ATOM 1477 C CA . TYR A 1 177 ? 11.502 -25.843 -16.926 1.00 97.81 177 TYR A CA 1
ATOM 1478 C C . TYR A 1 177 ? 10.594 -26.736 -17.774 1.00 97.81 177 TYR A C 1
ATOM 1480 O O . TYR A 1 177 ? 10.518 -27.926 -17.494 1.00 97.81 177 TYR A O 1
ATOM 1488 N N . GLU A 1 178 ? 9.965 -26.197 -18.821 1.00 96.50 178 GLU A N 1
ATOM 1489 C CA . GLU A 1 178 ? 9.159 -26.983 -19.765 1.00 96.50 178 GLU A CA 1
ATOM 1490 C C . GLU A 1 178 ? 10.002 -28.050 -20.472 1.00 96.50 178 GLU A C 1
ATOM 1492 O O . GLU A 1 178 ? 9.611 -29.213 -20.510 1.00 96.50 178 GLU A O 1
ATOM 1497 N N . LEU A 1 179 ? 11.200 -27.690 -20.946 1.00 95.62 179 LEU A N 1
ATOM 1498 C CA . LEU A 1 179 ? 12.142 -28.654 -21.524 1.00 95.62 179 LEU A CA 1
ATOM 1499 C C . LEU A 1 179 ? 12.504 -29.766 -20.532 1.00 95.62 179 LEU A C 1
ATOM 1501 O O . LEU A 1 179 ? 12.455 -30.941 -20.881 1.00 95.62 179 LEU A O 1
ATOM 1505 N N . ALA A 1 180 ? 12.826 -29.405 -19.288 1.00 96.12 180 ALA A N 1
ATOM 1506 C CA . ALA A 1 180 ? 13.178 -30.381 -18.262 1.00 96.12 180 ALA A CA 1
ATOM 1507 C C . ALA A 1 180 ? 12.019 -31.335 -17.921 1.00 96.12 180 ALA A C 1
ATOM 1509 O O . ALA A 1 180 ? 12.267 -32.509 -17.657 1.00 96.12 180 ALA A O 1
ATOM 1510 N N . LEU A 1 181 ? 10.772 -30.851 -17.920 1.00 95.12 181 LEU A N 1
ATOM 1511 C CA . LEU A 1 181 ? 9.591 -31.694 -17.711 1.00 95.12 181 LEU A CA 1
ATOM 1512 C C . LEU A 1 181 ? 9.406 -32.679 -18.866 1.00 95.12 181 LEU A C 1
ATOM 1514 O O . LEU A 1 181 ? 9.292 -33.875 -18.614 1.00 95.12 181 LEU A O 1
ATOM 1518 N N . ASN A 1 182 ? 9.479 -32.201 -20.111 1.00 93.62 182 ASN A N 1
ATOM 1519 C CA . ASN A 1 182 ? 9.343 -33.052 -21.294 1.00 93.62 182 ASN A CA 1
ATOM 1520 C C . ASN A 1 182 ? 10.412 -34.157 -21.324 1.00 93.62 182 ASN A C 1
ATOM 1522 O O . ASN A 1 182 ? 10.093 -35.313 -21.574 1.00 93.62 182 ASN A O 1
ATOM 1526 N N . GLU A 1 183 ? 11.669 -33.837 -20.992 1.00 93.00 183 GLU A N 1
ATOM 1527 C CA . GLU A 1 183 ? 12.749 -34.833 -20.930 1.00 93.00 183 GLU A CA 1
ATOM 1528 C C . GLU A 1 183 ? 12.524 -35.922 -19.868 1.00 93.00 183 GLU A C 1
ATOM 1530 O O . GLU A 1 183 ? 13.051 -37.030 -19.998 1.00 93.00 183 GLU A O 1
ATOM 1535 N N . ILE A 1 184 ? 11.816 -35.607 -18.780 1.00 92.25 184 ILE A N 1
ATOM 1536 C CA . ILE A 1 184 ? 11.471 -36.582 -17.739 1.00 92.25 184 ILE A CA 1
ATOM 1537 C C . ILE A 1 184 ? 10.282 -37.425 -18.199 1.00 92.25 184 ILE A C 1
ATOM 1539 O O . ILE A 1 184 ? 10.359 -38.648 -18.122 1.00 92.25 184 ILE A O 1
ATOM 1543 N N . GLU A 1 185 ? 9.229 -36.798 -18.727 1.00 86.44 185 GLU A N 1
ATOM 1544 C CA . GLU A 1 185 ? 8.044 -37.501 -19.234 1.00 86.44 185 GLU A CA 1
ATOM 1545 C C . GLU A 1 185 ? 8.396 -38.461 -20.380 1.00 86.44 185 GLU A C 1
ATOM 1547 O O . GLU A 1 185 ? 7.910 -39.591 -20.418 1.00 86.44 185 GLU A O 1
ATOM 1552 N N . GLU A 1 186 ? 9.283 -38.066 -21.297 1.00 79.94 186 GLU A N 1
ATOM 1553 C CA . GLU A 1 186 ? 9.771 -38.945 -22.367 1.00 79.94 186 GLU A CA 1
ATOM 1554 C C . GLU A 1 186 ? 10.490 -40.182 -21.804 1.00 79.94 186 GLU A C 1
ATOM 1556 O O . GLU A 1 186 ? 10.217 -41.301 -22.239 1.00 79.94 186 GLU A O 1
ATOM 1561 N N . LYS A 1 187 ? 11.335 -40.018 -20.777 1.00 74.75 187 LYS A N 1
ATOM 1562 C CA . LYS A 1 187 ? 12.040 -41.139 -20.127 1.00 74.75 187 LYS A CA 1
ATOM 1563 C C . LYS A 1 187 ? 11.105 -42.061 -19.348 1.00 74.75 187 LYS A C 1
ATOM 1565 O O . LYS A 1 187 ? 11.289 -43.274 -19.381 1.00 74.75 187 LYS A O 1
ATOM 1570 N N . GLU A 1 188 ? 10.107 -41.514 -18.658 1.00 70.31 188 GLU A N 1
ATOM 1571 C CA . GLU A 1 188 ? 9.106 -42.317 -17.943 1.00 70.31 188 GLU A CA 1
ATOM 1572 C C . GLU A 1 188 ? 8.274 -43.163 -18.916 1.00 70.31 1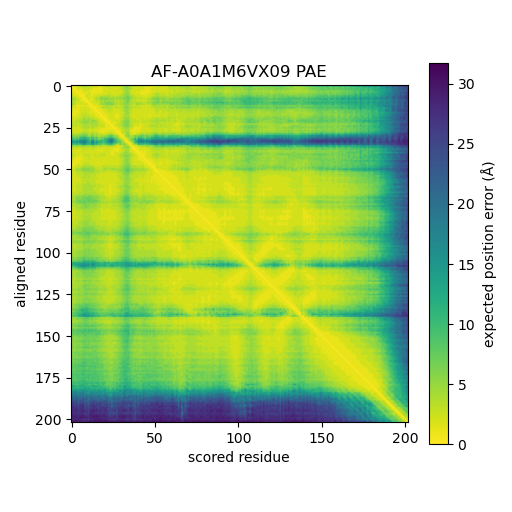88 GLU A C 1
ATOM 1574 O O . GLU A 1 188 ? 8.073 -44.357 -18.682 1.00 70.31 188 GLU A O 1
ATOM 1579 N N . ASN A 1 189 ? 7.879 -42.584 -20.052 1.00 68.75 189 ASN A N 1
ATOM 1580 C CA . ASN A 1 189 ? 7.162 -43.299 -21.106 1.00 68.75 189 ASN A CA 1
ATOM 1581 C C . ASN A 1 189 ? 8.019 -44.400 -21.760 1.00 68.75 189 ASN A C 1
ATOM 1583 O O . ASN A 1 189 ? 7.513 -45.489 -22.053 1.00 68.75 189 ASN A O 1
ATOM 1587 N N . GLU A 1 190 ? 9.318 -44.161 -21.961 1.00 66.19 190 GLU A N 1
ATOM 1588 C CA . GLU A 1 190 ? 10.250 -45.186 -22.451 1.00 66.19 190 GLU A CA 1
ATOM 1589 C C . GLU A 1 190 ? 10.417 -46.343 -21.446 1.00 66.19 190 GLU A C 1
ATOM 1591 O O . GLU A 1 190 ? 10.355 -47.517 -21.830 1.00 66.19 190 GLU A O 1
ATOM 1596 N N . ASP A 1 191 ? 10.552 -46.042 -20.152 1.00 61.50 191 ASP A N 1
ATOM 1597 C CA . ASP A 1 191 ? 10.707 -47.047 -19.094 1.00 61.50 191 ASP A CA 1
ATOM 1598 C C . ASP A 1 191 ? 9.432 -47.888 -18.864 1.00 61.50 191 ASP A C 1
ATOM 1600 O O . ASP A 1 191 ? 9.520 -49.093 -18.581 1.00 61.50 191 ASP A O 1
ATOM 1604 N N . GLU A 1 192 ? 8.237 -47.306 -19.008 1.00 61.19 192 GLU A N 1
ATOM 1605 C CA . GLU A 1 192 ? 6.965 -48.046 -18.985 1.00 61.19 192 GLU A CA 1
ATOM 1606 C C . GLU A 1 192 ? 6.795 -48.947 -20.217 1.00 61.19 192 GLU A C 1
ATOM 1608 O O . GLU A 1 192 ? 6.386 -50.109 -20.088 1.00 61.19 192 GLU A O 1
ATOM 1613 N N . GLY A 1 193 ? 7.199 -48.467 -21.398 1.00 59.84 193 GLY A N 1
ATOM 1614 C CA . GLY A 1 193 ? 7.234 -49.258 -22.628 1.00 59.84 193 GLY A CA 1
ATOM 1615 C C . GLY A 1 193 ? 8.112 -50.507 -22.492 1.00 59.84 193 GLY A C 1
ATOM 1616 O O . GLY A 1 193 ? 7.669 -51.616 -22.808 1.00 59.84 193 GLY A O 1
ATOM 1617 N N . ILE A 1 194 ? 9.316 -50.365 -21.926 1.00 59.44 194 ILE A N 1
ATOM 1618 C CA . ILE A 1 194 ? 10.256 -51.477 -21.695 1.00 59.44 194 ILE A CA 1
ATOM 1619 C C . ILE A 1 194 ? 9.717 -52.477 -20.658 1.00 59.44 194 ILE A C 1
ATOM 1621 O O . ILE A 1 194 ? 9.877 -53.692 -20.825 1.00 59.44 194 ILE A O 1
ATOM 1625 N N . LYS A 1 195 ? 9.052 -52.008 -19.592 1.00 54.84 195 LYS A N 1
ATOM 1626 C CA . LYS A 1 195 ? 8.414 -52.892 -18.600 1.00 54.84 195 LYS A CA 1
ATOM 1627 C C . LYS A 1 195 ? 7.242 -53.674 -19.195 1.00 54.84 195 LYS A C 1
ATOM 1629 O O . LYS A 1 195 ? 7.128 -54.863 -18.911 1.00 54.84 195 LYS A O 1
ATOM 1634 N N . SER A 1 196 ? 6.418 -53.054 -20.042 1.00 53.62 196 SER A N 1
ATOM 1635 C CA . SER A 1 196 ? 5.293 -53.735 -20.703 1.00 53.62 196 SER A CA 1
ATOM 1636 C C . SER A 1 196 ? 5.752 -54.826 -21.685 1.00 53.62 196 SER A C 1
ATOM 1638 O O . SER A 1 196 ? 5.158 -55.903 -21.734 1.00 53.62 196 SER A O 1
ATOM 1640 N N . ALA A 1 197 ? 6.860 -54.598 -22.400 1.00 54.84 197 ALA A N 1
ATOM 1641 C CA . ALA A 1 197 ? 7.430 -55.568 -23.334 1.00 54.84 197 ALA A CA 1
ATOM 1642 C C . ALA A 1 197 ? 7.976 -56.817 -22.620 1.00 54.84 197 ALA A C 1
ATOM 1644 O O . ALA A 1 197 ? 7.771 -57.932 -23.087 1.00 54.84 197 ALA A O 1
ATOM 1645 N N . ARG A 1 198 ? 8.597 -56.652 -21.443 1.00 52.03 198 ARG A N 1
ATOM 1646 C CA . ARG A 1 198 ? 9.144 -57.773 -20.655 1.00 52.03 198 ARG A CA 1
ATOM 1647 C C . ARG A 1 198 ? 8.086 -58.656 -19.987 1.00 52.03 198 ARG A C 1
ATOM 1649 O O . ARG A 1 198 ? 8.393 -59.791 -19.645 1.00 52.03 198 ARG A O 1
ATOM 1656 N N . VAL A 1 199 ? 6.865 -58.158 -19.783 1.00 56.06 199 VAL A N 1
ATOM 1657 C CA . VAL A 1 199 ? 5.761 -58.944 -19.197 1.00 56.06 199 VAL A CA 1
ATOM 1658 C C . VAL A 1 199 ? 5.090 -59.851 -20.239 1.00 56.06 199 VAL A C 1
ATOM 1660 O O . VAL A 1 199 ? 4.520 -60.869 -19.868 1.00 56.06 199 VAL A O 1
ATOM 1663 N N . ASN A 1 200 ? 5.207 -59.537 -21.533 1.00 53.09 200 ASN A N 1
ATOM 1664 C CA . ASN A 1 200 ? 4.595 -60.312 -22.621 1.00 53.09 200 ASN A CA 1
ATOM 1665 C C . ASN A 1 200 ? 5.502 -61.419 -23.206 1.00 53.09 200 ASN A C 1
ATOM 1667 O O . ASN A 1 200 ? 5.080 -62.114 -24.128 1.00 53.09 200 ASN A O 1
ATOM 1671 N N . GLU A 1 201 ? 6.729 -61.588 -22.699 1.00 48.16 201 GLU A N 1
ATOM 1672 C CA . GLU A 1 201 ? 7.694 -62.616 -23.142 1.00 48.16 201 GLU A CA 1
ATOM 1673 C C . GLU A 1 201 ? 7.842 -63.808 -22.161 1.00 48.16 201 GLU A C 1
ATOM 1675 O O . GLU A 1 201 ? 8.784 -64.592 -22.290 1.00 48.16 201 GLU A O 1
ATOM 1680 N N . VAL A 1 202 ? 6.923 -63.977 -21.198 1.00 43.38 202 VAL A N 1
ATOM 1681 C CA . VAL A 1 202 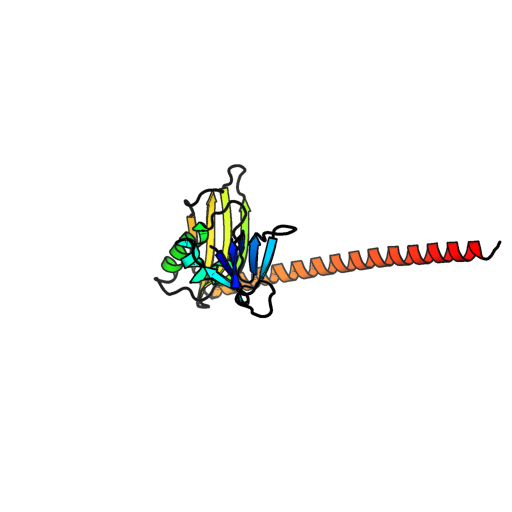? 6.876 -65.120 -20.252 1.00 43.38 202 VAL A CA 1
ATOM 1682 C C . VAL A 1 202 ? 5.596 -65.922 -20.447 1.00 43.38 202 VAL A C 1
ATOM 1684 O O . VAL A 1 202 ? 5.692 -67.170 -20.471 1.00 43.38 202 VAL A O 1
#

pLDDT: mean 90.79, std 10.91, range [43.38, 97.81]